Protein AF-A0A932LB76-F1 (afdb_monomer_lite)

Structure (mmCIF, N/CA/C/O backbone):
data_AF-A0A932LB76-F1
#
_entry.id   AF-A0A932LB76-F1
#
loop_
_atom_site.group_PDB
_atom_site.id
_atom_site.type_symbol
_atom_site.label_atom_id
_atom_site.label_alt_id
_atom_site.label_comp_id
_atom_site.label_asym_id
_atom_site.label_entity_id
_atom_site.label_seq_id
_atom_site.pdbx_PDB_ins_code
_atom_site.Cartn_x
_atom_site.Cartn_y
_atom_site.Cartn_z
_atom_site.occupancy
_atom_site.B_iso_or_equiv
_atom_site.auth_seq_id
_atom_site.auth_comp_id
_atom_site.auth_asym_id
_atom_site.auth_atom_id
_atom_site.pdbx_PDB_model_num
ATOM 1 N N . MET A 1 1 ? -2.207 47.320 5.637 1.00 40.53 1 MET A N 1
ATOM 2 C CA . MET A 1 1 ? -2.665 47.802 6.961 1.00 40.53 1 MET A CA 1
ATOM 3 C C . MET A 1 1 ? -4.025 48.473 6.815 1.00 40.53 1 MET A C 1
ATOM 5 O O . MET A 1 1 ? -4.083 49.534 6.217 1.00 40.53 1 MET A O 1
ATOM 9 N N . SER A 1 2 ? -5.093 47.847 7.318 1.00 39.47 2 SER A N 1
ATOM 10 C CA . SER A 1 2 ? -6.187 48.468 8.095 1.00 39.47 2 SER A CA 1
ATOM 11 C C . SER A 1 2 ? -7.325 47.449 8.229 1.00 39.47 2 SER A C 1
ATOM 13 O O . SER A 1 2 ? -7.932 47.051 7.240 1.00 39.47 2 SER A O 1
ATOM 15 N N . ARG A 1 3 ? -7.545 46.979 9.462 1.00 37.97 3 ARG A N 1
ATOM 16 C CA . ARG A 1 3 ? -8.635 46.088 9.887 1.00 37.97 3 ARG A CA 1
ATOM 17 C C . ARG A 1 3 ? -9.837 46.941 10.296 1.00 37.97 3 ARG A C 1
ATOM 19 O O . ARG A 1 3 ? -9.636 47.868 11.075 1.00 37.97 3 ARG A O 1
ATOM 26 N N . ARG A 1 4 ? -11.039 46.591 9.821 1.00 41.72 4 ARG A N 1
ATOM 27 C CA . ARG A 1 4 ? -12.410 46.973 10.264 1.00 41.72 4 ARG A CA 1
ATOM 28 C C . ARG A 1 4 ? -13.353 46.410 9.182 1.00 41.72 4 ARG A C 1
ATOM 30 O O . ARG A 1 4 ? -13.022 46.554 8.018 1.00 41.72 4 ARG A O 1
ATOM 37 N N . THR A 1 5 ? -14.489 45.752 9.382 1.00 36.31 5 THR A N 1
ATOM 38 C CA . THR A 1 5 ? -15.414 45.522 10.496 1.00 36.31 5 THR A CA 1
ATOM 39 C C . THR A 1 5 ? -16.423 44.499 9.956 1.00 36.31 5 THR A C 1
ATOM 41 O O . THR A 1 5 ? -16.938 44.752 8.875 1.00 36.31 5 THR A O 1
ATOM 44 N N . PHE A 1 6 ? -16.777 43.429 10.675 1.00 34.22 6 PHE A N 1
ATOM 45 C CA . PHE A 1 6 ? -18.094 42.789 10.506 1.00 34.22 6 PHE A CA 1
ATOM 46 C C . PHE A 1 6 ? -18.611 42.259 11.852 1.00 34.22 6 PHE A C 1
ATOM 48 O O . PHE A 1 6 ? -18.189 41.230 12.361 1.00 34.22 6 PHE A O 1
ATOM 55 N N . LEU A 1 7 ? -19.431 43.124 12.451 1.00 32.84 7 LEU A N 1
ATOM 56 C CA . LEU A 1 7 ? -20.638 42.915 13.253 1.00 32.84 7 LEU A CA 1
ATOM 57 C C . LEU A 1 7 ? -20.939 41.544 13.889 1.00 32.84 7 LEU A C 1
ATOM 59 O O . LEU A 1 7 ? -21.155 40.534 13.230 1.00 32.84 7 LEU A O 1
ATOM 63 N N . GLN A 1 8 ? -21.112 41.643 15.210 1.00 32.25 8 GLN A N 1
ATOM 64 C CA . GLN A 1 8 ? -21.906 40.806 16.104 1.00 32.25 8 GLN A CA 1
ATOM 65 C C . GLN A 1 8 ? -23.326 40.526 15.581 1.00 32.25 8 GLN A C 1
ATOM 67 O O . GLN A 1 8 ? -24.042 41.457 15.214 1.00 32.25 8 GLN A O 1
ATOM 72 N N . VAL A 1 9 ? -23.784 39.282 15.744 1.00 31.03 9 VAL A N 1
ATOM 73 C CA . VAL A 1 9 ? -25.181 38.977 16.089 1.00 31.03 9 VAL A CA 1
ATOM 74 C C . VAL A 1 9 ? -25.160 37.993 17.254 1.00 31.03 9 VAL A C 1
ATOM 76 O O . VAL A 1 9 ? -24.738 36.849 17.120 1.00 31.03 9 VAL A O 1
ATOM 79 N N . ALA A 1 10 ? -25.585 38.480 18.418 1.00 31.89 10 ALA A N 1
ATOM 80 C CA . ALA A 1 10 ? -25.870 37.676 19.593 1.00 31.89 10 ALA A CA 1
ATOM 81 C C . ALA A 1 10 ? -27.293 37.113 19.468 1.00 31.89 10 ALA A C 1
ATOM 83 O O . ALA A 1 10 ? -28.254 37.875 19.388 1.00 31.89 10 ALA A O 1
ATOM 84 N N . GLY A 1 11 ? -27.421 35.788 19.469 1.00 29.45 11 GLY A N 1
ATOM 85 C CA . GLY A 1 11 ? -28.681 35.082 19.677 1.00 29.45 11 GLY A CA 1
ATOM 86 C C . GLY A 1 11 ? -28.627 34.365 21.020 1.00 29.45 11 GLY A C 1
ATOM 87 O O . GLY A 1 11 ? -28.068 33.279 21.119 1.00 29.45 11 GLY A O 1
ATOM 88 N N . VAL A 1 12 ? -29.167 34.993 22.064 1.00 36.16 12 VAL A N 1
ATOM 89 C CA . VAL A 1 12 ? -29.369 34.366 23.375 1.00 36.16 12 VAL A CA 1
ATOM 90 C C . VAL A 1 12 ? -30.651 33.539 23.299 1.00 36.16 12 VAL A C 1
ATOM 92 O O . VAL A 1 12 ? -31.745 34.096 23.293 1.00 36.16 12 VAL A O 1
ATOM 95 N N . ALA A 1 13 ? -30.518 32.215 23.251 1.00 38.78 13 ALA A N 1
ATOM 96 C CA . ALA A 1 13 ? -31.611 31.289 23.523 1.00 38.78 13 ALA A CA 1
ATOM 97 C C . ALA A 1 13 ? -31.425 30.725 24.937 1.00 38.78 13 ALA A C 1
ATOM 99 O O . ALA A 1 13 ? -30.549 29.901 25.190 1.00 38.78 13 ALA A O 1
ATOM 100 N N . ALA A 1 14 ? -32.237 31.212 25.874 1.00 39.34 14 ALA A N 1
ATOM 101 C CA . ALA A 1 14 ? -32.350 30.649 27.210 1.00 39.34 14 ALA A CA 1
ATOM 102 C C . ALA A 1 14 ? -33.184 29.360 27.140 1.00 39.34 14 ALA A C 1
ATOM 104 O O . ALA A 1 14 ? -34.407 29.415 27.025 1.00 39.34 14 ALA A O 1
ATOM 105 N N . ALA A 1 15 ? -32.526 28.203 27.219 1.00 43.41 15 ALA A N 1
ATOM 106 C CA . ALA A 1 15 ? -33.188 26.929 27.470 1.00 43.41 15 ALA A CA 1
ATOM 107 C C . ALA A 1 15 ? -33.180 26.656 28.981 1.00 43.41 15 ALA A C 1
ATOM 109 O O . ALA A 1 15 ? -32.178 26.235 29.555 1.00 43.41 15 ALA A O 1
ATOM 110 N N . GLY A 1 16 ? -34.307 26.939 29.635 1.00 42.75 16 GLY A N 1
ATOM 111 C CA . GLY A 1 16 ? -34.620 26.369 30.939 1.00 42.75 16 GLY A CA 1
ATOM 112 C C . GLY A 1 16 ? -35.077 24.923 30.757 1.00 42.75 16 GLY A C 1
ATOM 113 O O . GLY A 1 16 ? -35.977 24.661 29.964 1.00 42.75 16 GLY A O 1
ATOM 114 N N . GLY A 1 17 ? -34.473 23.984 31.483 1.00 39.53 17 GLY A N 1
ATOM 115 C CA . GLY A 1 17 ? -34.913 22.591 31.453 1.00 39.53 17 GLY A CA 1
ATOM 116 C C . GLY A 1 17 ? -33.967 21.640 32.171 1.00 39.53 17 GLY A C 1
ATOM 117 O O . GLY A 1 17 ? -33.021 21.152 31.574 1.00 39.53 17 GLY A O 1
ATOM 118 N N . GLY A 1 18 ? -34.264 21.366 33.444 1.00 40.72 18 GLY A N 1
ATOM 119 C CA . GLY A 1 18 ? -33.882 20.136 34.142 1.00 40.72 18 GLY A CA 1
ATOM 120 C C . GLY A 1 18 ? -32.391 19.915 34.404 1.00 40.72 18 GLY A C 1
ATOM 121 O O . GLY A 1 18 ? -31.693 19.313 33.597 1.00 40.72 18 GLY A O 1
ATOM 122 N N . LEU A 1 19 ? -31.952 20.229 35.627 1.00 43.84 19 LEU A N 1
ATOM 123 C CA . LEU A 1 19 ? -30.843 19.530 36.290 1.00 43.84 19 LEU A CA 1
ATOM 124 C C . LEU A 1 19 ? -31.254 18.066 36.546 1.00 43.84 19 LEU A C 1
ATOM 126 O O . LEU A 1 19 ? -31.466 17.641 37.679 1.00 43.84 19 LEU A O 1
ATOM 130 N N . GLY A 1 20 ? -31.429 17.293 35.476 1.00 47.03 20 GLY A N 1
ATOM 131 C CA . GLY A 1 20 ? -31.377 15.848 35.556 1.00 47.03 20 GLY A CA 1
ATOM 132 C C . GLY A 1 20 ? -29.933 15.496 35.861 1.00 47.03 20 GLY A C 1
ATOM 133 O O . GLY A 1 20 ? -29.069 15.669 35.006 1.00 47.03 20 GLY A O 1
ATOM 134 N N . LEU A 1 21 ? -29.663 15.058 37.091 1.00 48.41 21 LEU A N 1
ATOM 135 C CA . LEU A 1 21 ? -28.429 14.362 37.429 1.00 48.41 21 LEU A CA 1
ATOM 136 C C . LEU A 1 21 ? -28.322 13.171 36.472 1.00 48.41 21 LEU A C 1
ATOM 138 O O . LEU A 1 21 ? -28.941 12.132 36.699 1.00 48.41 21 LEU A O 1
ATOM 142 N N . LEU A 1 22 ? -27.595 13.349 35.367 1.00 54.75 22 LEU A N 1
ATOM 143 C CA . LEU A 1 22 ? -27.161 12.247 34.528 1.00 54.75 22 LEU A CA 1
ATOM 144 C C . LEU A 1 22 ? -26.347 11.353 35.452 1.00 54.75 22 LEU A C 1
ATOM 146 O O . LEU A 1 22 ? -25.237 11.703 35.849 1.00 54.75 22 LEU A O 1
ATOM 150 N N . VAL A 1 23 ? -26.951 10.238 35.863 1.00 56.66 23 VAL A N 1
ATOM 151 C CA . VAL A 1 23 ? -26.238 9.178 36.563 1.00 56.66 23 VAL A CA 1
ATOM 152 C C . VAL A 1 23 ? -25.060 8.837 35.653 1.00 56.66 23 VAL A C 1
ATOM 154 O O . VAL A 1 23 ? -25.311 8.459 34.503 1.00 56.66 23 VAL A O 1
ATOM 157 N N . PRO A 1 24 ? -23.803 9.020 36.098 1.00 56.69 24 PRO A N 1
ATOM 158 C CA . PRO A 1 24 ? -22.663 8.653 35.284 1.00 56.69 24 PRO A CA 1
ATOM 159 C C . PRO A 1 24 ? -22.826 7.172 34.967 1.00 56.69 24 PRO A C 1
ATOM 161 O O . PRO A 1 24 ? -22.781 6.333 35.869 1.00 56.69 24 PRO A O 1
ATOM 164 N N . ARG A 1 25 ? -23.091 6.842 33.699 1.00 57.12 25 ARG A N 1
ATOM 165 C CA . ARG A 1 25 ? -22.978 5.454 33.267 1.00 57.12 25 ARG A CA 1
ATOM 166 C C . ARG A 1 25 ? -21.516 5.089 33.499 1.00 57.12 25 ARG A C 1
ATOM 168 O O . ARG A 1 25 ? -20.655 5.812 32.995 1.00 57.12 25 ARG A O 1
ATOM 175 N N . PRO A 1 26 ? -21.214 4.044 34.284 1.00 54.81 26 PRO A N 1
ATOM 176 C CA . PRO A 1 26 ? -19.845 3.581 34.390 1.00 54.81 26 PRO A CA 1
ATOM 177 C C . PRO A 1 26 ? -19.384 3.245 32.974 1.00 54.81 26 PRO A C 1
ATOM 179 O O . PRO A 1 26 ? -19.965 2.380 32.318 1.00 54.81 26 PRO A O 1
ATOM 182 N N . ALA A 1 27 ? -18.400 3.997 32.486 1.00 58.91 27 ALA A N 1
ATOM 183 C CA . ALA A 1 27 ? -17.746 3.714 31.226 1.00 58.91 27 ALA A CA 1
ATOM 184 C C . ALA A 1 27 ? -16.988 2.402 31.416 1.00 58.91 27 ALA A C 1
ATOM 186 O O . ALA A 1 27 ? -15.933 2.362 32.046 1.00 58.91 27 ALA A O 1
ATOM 187 N N . TYR A 1 28 ? -17.606 1.311 30.982 1.00 61.28 28 TYR A N 1
ATOM 188 C CA . TYR A 1 28 ? -16.984 0.003 30.986 1.00 61.28 28 TYR A CA 1
ATOM 189 C C . TYR A 1 28 ? -16.323 -0.156 29.623 1.00 61.28 28 TYR A C 1
ATOM 191 O O . TYR A 1 28 ? -17.024 -0.222 28.613 1.00 61.28 28 TYR A O 1
ATOM 199 N N . ALA A 1 29 ? -14.991 -0.200 29.583 1.00 74.00 29 ALA A N 1
ATOM 200 C CA . ALA A 1 29 ? -14.294 -0.754 28.433 1.00 74.00 29 ALA A CA 1
ATOM 201 C C . ALA A 1 29 ? -14.799 -2.194 28.262 1.00 74.00 29 ALA A C 1
ATOM 203 O O . ALA A 1 29 ? -14.505 -3.070 29.078 1.00 74.00 29 ALA A O 1
ATOM 204 N N . GLY A 1 30 ? -15.660 -2.409 27.265 1.00 82.94 30 GLY A N 1
ATOM 205 C CA . GLY A 1 30 ? -16.131 -3.739 26.900 1.00 82.94 30 GLY A CA 1
ATOM 206 C C . GLY A 1 30 ? -14.958 -4.640 26.497 1.00 82.94 30 GLY A C 1
ATOM 207 O O . GLY A 1 30 ? -13.856 -4.146 26.266 1.00 82.94 30 GLY A O 1
ATOM 208 N N . PRO A 1 31 ? -15.150 -5.963 26.421 1.00 92.56 31 PRO A N 1
ATOM 209 C CA . PRO A 1 31 ? -14.117 -6.843 25.885 1.00 92.56 31 PRO A CA 1
ATOM 210 C C . PRO A 1 31 ? -13.795 -6.483 24.427 1.00 92.56 31 PRO A C 1
ATOM 212 O O . PRO A 1 31 ? -14.668 -6.007 23.701 1.00 92.56 31 PRO A O 1
ATOM 215 N N . ALA A 1 32 ? -12.558 -6.750 24.000 1.00 96.50 32 ALA A N 1
ATOM 216 C CA . ALA A 1 32 ? -12.196 -6.690 22.589 1.00 96.50 32 ALA A CA 1
ATOM 217 C C . ALA A 1 32 ? -13.047 -7.670 21.764 1.00 96.50 32 ALA A C 1
ATOM 219 O O . ALA A 1 32 ? -13.330 -8.789 22.204 1.00 96.50 32 ALA A O 1
ATOM 220 N N . VAL A 1 33 ? -13.408 -7.262 20.552 1.00 97.56 33 VAL A N 1
ATOM 221 C CA . VAL A 1 33 ? -14.167 -8.048 19.578 1.00 97.56 33 VAL A CA 1
ATOM 222 C C . VAL A 1 33 ? -13.338 -8.194 18.304 1.00 97.56 33 VAL A C 1
ATOM 224 O O . VAL A 1 33 ? -12.672 -7.254 17.876 1.00 97.56 33 VAL A O 1
ATOM 227 N N . GLN A 1 34 ? -13.366 -9.382 17.699 1.00 98.25 34 GLN A N 1
ATOM 228 C CA . GLN A 1 34 ? -12.801 -9.597 16.367 1.00 98.25 34 GLN A CA 1
ATOM 229 C C . GLN A 1 34 ? -13.838 -9.234 15.308 1.00 98.25 34 GLN A C 1
ATOM 231 O O . GLN A 1 34 ? -14.976 -9.706 15.371 1.00 98.25 34 GLN A O 1
ATOM 236 N N . ARG A 1 35 ? -13.432 -8.424 14.335 1.00 98.06 35 ARG A N 1
ATOM 237 C CA . ARG A 1 35 ? -14.222 -8.092 13.150 1.00 98.06 35 ARG A CA 1
ATOM 238 C C . ARG A 1 35 ? -13.706 -8.879 11.945 1.00 98.06 35 ARG A C 1
ATOM 240 O O . ARG A 1 35 ? -12.524 -9.235 11.910 1.00 98.06 35 ARG A O 1
ATOM 247 N N . PRO A 1 36 ? -14.565 -9.166 10.956 1.00 98.19 36 PRO A N 1
ATOM 248 C CA . PRO A 1 36 ? -14.110 -9.698 9.679 1.00 98.19 36 PRO A CA 1
ATOM 249 C C . PRO A 1 36 ? -13.043 -8.790 9.060 1.00 98.19 36 PRO A C 1
ATOM 251 O O . PRO A 1 36 ? -13.188 -7.572 9.073 1.00 98.19 36 PRO A O 1
ATOM 254 N N . ILE A 1 37 ? -11.990 -9.366 8.473 1.00 98.06 37 ILE A N 1
ATOM 255 C CA . ILE A 1 37 ? -10.983 -8.573 7.745 1.00 98.06 37 ILE A CA 1
ATOM 256 C C . ILE A 1 37 ? -11.587 -7.847 6.532 1.00 98.06 37 ILE A C 1
ATOM 258 O O . ILE A 1 37 ? -11.117 -6.774 6.161 1.00 98.06 37 ILE A O 1
ATOM 262 N N . SER A 1 38 ? -12.671 -8.392 5.966 1.00 98.25 38 SER A N 1
ATOM 263 C CA . SER A 1 38 ? -13.446 -7.755 4.898 1.00 98.25 38 SER A CA 1
ATOM 264 C C . SER A 1 38 ? -14.004 -6.394 5.312 1.00 98.25 38 SER A C 1
ATOM 266 O O . SER A 1 38 ? -14.029 -5.500 4.483 1.00 98.25 38 SER A O 1
ATOM 268 N N . ASP A 1 39 ? -14.339 -6.177 6.593 1.00 98.00 39 ASP A N 1
ATOM 269 C CA . ASP A 1 39 ? -14.778 -4.856 7.070 1.00 98.00 39 ASP A CA 1
ATOM 270 C C . ASP A 1 39 ? -13.733 -3.768 6.782 1.00 98.00 39 ASP A C 1
ATOM 272 O O . ASP A 1 39 ? -14.093 -2.608 6.607 1.00 98.00 39 ASP A O 1
ATOM 276 N N . PHE A 1 40 ? -12.443 -4.124 6.791 1.00 98.00 40 PHE A N 1
ATOM 277 C CA . PHE A 1 40 ? -11.355 -3.192 6.508 1.00 98.00 40 PHE A CA 1
ATOM 278 C C . PHE A 1 40 ? -11.064 -3.120 5.014 1.00 98.00 40 PHE A C 1
ATOM 280 O O . PHE A 1 40 ? -10.994 -2.025 4.468 1.00 98.00 40 PHE A O 1
ATOM 287 N N . VAL A 1 41 ? -10.901 -4.272 4.357 1.00 98.06 41 VAL A N 1
ATOM 288 C CA . VAL A 1 41 ? -10.531 -4.336 2.934 1.00 98.06 41 VAL A CA 1
ATOM 289 C C . VAL A 1 41 ? -11.612 -3.708 2.050 1.00 98.06 41 VAL A C 1
ATOM 291 O O . VAL A 1 41 ? -11.280 -2.886 1.202 1.00 98.06 41 VAL A O 1
ATOM 294 N N . ASP A 1 42 ? -12.889 -4.009 2.298 1.00 97.75 42 ASP A N 1
ATOM 295 C CA . ASP A 1 42 ? -14.017 -3.499 1.502 1.00 97.75 42 ASP A CA 1
ATOM 296 C C . ASP A 1 42 ? -14.258 -1.995 1.716 1.00 97.75 42 ASP A C 1
ATOM 298 O O . ASP A 1 42 ? -14.959 -1.359 0.931 1.00 97.75 42 ASP A O 1
ATOM 302 N N . ALA A 1 43 ? -13.697 -1.422 2.785 1.00 96.94 43 ALA A N 1
ATOM 303 C CA . ALA A 1 43 ? -13.764 0.009 3.054 1.00 96.94 43 ALA A CA 1
ATOM 304 C C . ALA A 1 43 ? -12.714 0.819 2.277 1.00 96.94 43 ALA A C 1
ATOM 306 O O . ALA A 1 43 ? -12.782 2.039 2.297 1.00 96.94 43 ALA A O 1
ATOM 307 N N . GLN A 1 44 ? -11.733 0.181 1.629 1.00 96.88 44 GLN A N 1
ATOM 308 C CA . GLN A 1 44 ? -10.661 0.889 0.923 1.00 96.88 44 GLN A CA 1
ATOM 309 C C . GLN A 1 44 ? -11.051 1.230 -0.523 1.00 96.88 44 GLN A C 1
ATOM 311 O O . GLN A 1 44 ? -11.853 0.536 -1.146 1.00 96.88 44 GLN A O 1
ATOM 316 N N . GLY A 1 45 ? -10.414 2.253 -1.090 1.00 94.06 45 GLY A N 1
ATOM 317 C CA . GLY A 1 45 ? -10.543 2.610 -2.499 1.00 94.06 45 GLY A CA 1
ATOM 318 C C . GLY A 1 45 ? -11.769 3.468 -2.815 1.00 94.06 45 GLY A C 1
ATOM 319 O O . GLY A 1 45 ? -12.324 3.381 -3.909 1.00 94.06 45 GLY A O 1
ATOM 320 N N . THR A 1 46 ? -12.217 4.308 -1.883 1.00 93.31 46 THR A N 1
ATOM 321 C CA . THR A 1 46 ? -13.385 5.187 -2.077 1.00 93.31 46 THR A CA 1
ATOM 322 C C . THR A 1 46 ? -13.047 6.487 -2.806 1.00 93.31 46 THR A C 1
ATOM 324 O O . THR A 1 46 ? -13.929 7.315 -3.049 1.00 93.31 46 THR A O 1
ATOM 327 N N . THR A 1 47 ? -11.772 6.706 -3.117 1.00 89.62 47 THR A N 1
ATOM 328 C CA . THR A 1 47 ? -11.240 7.928 -3.727 1.00 89.62 47 THR A CA 1
ATOM 329 C C . THR A 1 47 ? -10.368 7.605 -4.940 1.00 89.62 47 THR A C 1
ATOM 331 O O . THR A 1 47 ? -9.970 6.460 -5.113 1.00 89.62 47 THR A O 1
ATOM 334 N N . SER A 1 48 ? -10.133 8.586 -5.816 1.00 88.88 48 SER A N 1
ATOM 335 C CA . SER A 1 48 ? -9.296 8.448 -7.023 1.00 88.88 48 SER A CA 1
ATOM 336 C C . SER A 1 48 ? -8.611 9.783 -7.370 1.00 88.88 48 SER A C 1
ATOM 338 O O . SER A 1 48 ? -8.691 10.274 -8.497 1.00 88.88 48 SER A O 1
ATOM 340 N N . PHE A 1 49 ? -8.052 10.456 -6.364 1.00 79.81 49 PHE A N 1
ATOM 341 C CA . PHE A 1 49 ? -7.403 11.763 -6.484 1.00 79.81 49 PHE A CA 1
ATOM 342 C C . PHE A 1 49 ? -5.995 11.682 -7.064 1.00 79.81 49 PHE A C 1
ATOM 344 O O . PHE A 1 49 ? -5.558 12.633 -7.710 1.00 79.81 49 PHE A O 1
ATOM 351 N N . PHE A 1 50 ? -5.266 10.596 -6.809 1.00 76.75 50 PHE A N 1
ATOM 352 C CA . PHE A 1 50 ? -3.856 10.489 -7.189 1.00 76.75 50 PHE A CA 1
ATOM 353 C C . PHE A 1 50 ? -3.665 9.829 -8.555 1.00 76.75 50 PHE A C 1
ATOM 355 O O . PHE A 1 50 ? -2.622 10.006 -9.189 1.00 76.75 50 PHE A O 1
ATOM 362 N N . HIS A 1 51 ? -4.692 9.131 -9.037 1.00 73.00 51 HIS A N 1
ATOM 363 C CA . HIS A 1 51 ? -4.713 8.471 -10.331 1.00 73.00 51 HIS A CA 1
ATOM 364 C C . HIS A 1 51 ? -5.779 9.117 -11.228 1.00 73.00 51 HIS A C 1
ATOM 366 O O . HIS A 1 51 ? -6.973 8.853 -11.095 1.00 73.00 51 HIS A O 1
ATOM 372 N N . ASP A 1 52 ? -5.337 9.970 -12.157 1.00 65.00 52 ASP A N 1
ATOM 373 C CA . ASP A 1 52 ? -6.172 10.509 -13.244 1.00 65.00 52 ASP A CA 1
ATOM 374 C C . ASP A 1 52 ? -6.856 9.382 -14.062 1.00 65.00 52 ASP A C 1
ATOM 376 O O . ASP A 1 52 ? -6.487 8.212 -13.909 1.00 65.00 52 ASP A O 1
ATOM 380 N N . PRO A 1 53 ? -7.858 9.684 -14.924 1.00 63.59 53 PRO A N 1
ATOM 381 C CA . PRO A 1 53 ? -8.641 8.676 -15.644 1.00 63.59 53 PRO A CA 1
ATOM 382 C C . PRO A 1 53 ? -7.773 7.542 -16.205 1.00 63.59 53 PRO A C 1
ATOM 384 O O . PRO A 1 53 ? -6.752 7.831 -16.835 1.00 63.59 53 PRO A O 1
ATOM 387 N N . PRO A 1 54 ? -8.157 6.270 -15.998 1.00 60.78 54 PRO A N 1
ATOM 388 C CA . PRO A 1 54 ? -9.523 5.769 -15.767 1.00 60.78 54 PRO A CA 1
ATOM 389 C C . PRO A 1 54 ? -10.041 5.722 -14.312 1.00 60.78 54 PRO A C 1
ATOM 391 O O . PRO A 1 54 ? -11.111 5.158 -14.096 1.00 60.78 54 PRO A O 1
ATOM 394 N N . GLY A 1 55 ? -9.368 6.336 -13.331 1.00 76.50 55 GLY A N 1
ATOM 395 C CA . GLY A 1 55 ? -9.886 6.417 -11.956 1.00 76.50 55 GLY A CA 1
ATOM 396 C C . GLY A 1 55 ? -9.579 5.167 -11.137 1.00 76.50 55 GLY A C 1
ATOM 397 O O . GLY A 1 55 ? -10.472 4.566 -10.543 1.00 76.50 55 GLY A O 1
ATOM 398 N N . ILE A 1 56 ? -8.305 4.768 -11.132 1.00 86.00 56 ILE A N 1
ATOM 399 C CA . ILE A 1 56 ? -7.821 3.714 -10.236 1.00 86.00 56 ILE A CA 1
ATOM 400 C C . ILE A 1 56 ? -8.088 4.182 -8.799 1.00 86.00 56 ILE A C 1
ATOM 402 O O . ILE A 1 56 ? -7.727 5.320 -8.479 1.00 86.00 56 ILE A O 1
ATOM 406 N N . PRO A 1 57 ? -8.704 3.346 -7.944 1.00 91.38 57 PRO A N 1
ATOM 407 C CA . PRO A 1 57 ? -8.891 3.696 -6.547 1.00 91.38 57 PRO A CA 1
ATOM 408 C C . PRO A 1 57 ? -7.563 4.073 -5.889 1.00 91.38 57 PRO A C 1
ATOM 410 O O . PRO A 1 57 ? -6.543 3.450 -6.176 1.00 91.38 57 PRO A O 1
ATOM 413 N N . ASP A 1 58 ? -7.567 5.075 -5.017 1.00 87.50 58 ASP A N 1
ATOM 414 C CA . ASP A 1 58 ? -6.378 5.492 -4.286 1.00 87.50 58 ASP A CA 1
ATOM 415 C C . ASP A 1 58 ? -5.987 4.438 -3.243 1.00 87.50 58 ASP A C 1
ATOM 417 O O . ASP A 1 58 ? -6.826 3.818 -2.587 1.00 87.50 58 ASP A O 1
ATOM 421 N N . TYR A 1 59 ? -4.683 4.270 -3.056 1.00 89.69 59 TYR A N 1
ATOM 422 C CA . TYR A 1 59 ? -4.098 3.455 -1.998 1.00 89.69 59 TYR A CA 1
ATOM 423 C C . TYR A 1 59 ? -2.802 4.096 -1.521 1.00 89.69 59 TYR A C 1
ATOM 425 O O . TYR A 1 59 ? -2.157 4.865 -2.234 1.00 89.69 59 TYR A O 1
ATOM 433 N N . ILE A 1 60 ? -2.443 3.811 -0.269 1.00 88.94 60 ILE A N 1
ATOM 434 C CA . ILE A 1 60 ? -1.284 4.421 0.376 1.00 88.94 60 ILE A CA 1
ATOM 435 C C . ILE A 1 60 ? 0.005 4.056 -0.371 1.00 88.94 60 ILE A C 1
ATOM 437 O O . ILE A 1 60 ? 0.260 2.893 -0.688 1.00 88.94 60 ILE A O 1
ATOM 441 N N . GLY A 1 61 ? 0.835 5.075 -0.591 1.00 90.81 61 GLY A N 1
ATOM 442 C CA . GLY A 1 61 ? 2.253 4.934 -0.883 1.00 90.81 61 GLY A CA 1
ATOM 443 C C . GLY A 1 61 ? 3.107 5.467 0.265 1.00 90.81 61 GLY A C 1
ATOM 444 O O . GLY A 1 61 ? 2.616 6.141 1.170 1.00 90.81 61 GLY A O 1
ATOM 445 N N . TRP A 1 62 ? 4.394 5.156 0.214 1.00 92.75 62 TRP A N 1
ATOM 446 C CA . TRP A 1 62 ? 5.379 5.509 1.226 1.00 92.75 62 TRP A CA 1
ATOM 447 C C . TRP A 1 62 ? 6.556 6.205 0.567 1.00 92.75 62 TRP A C 1
ATOM 449 O O . TRP A 1 62 ? 7.044 5.740 -0.464 1.00 92.75 62 TRP A O 1
ATOM 459 N N . SER A 1 63 ? 7.063 7.268 1.183 1.00 92.25 63 SER A N 1
ATOM 460 C CA . SER A 1 63 ? 8.280 7.933 0.717 1.00 92.25 63 SER A CA 1
ATOM 461 C C . SER A 1 63 ? 9.404 7.871 1.741 1.00 92.25 63 SER A C 1
ATOM 463 O O . SER A 1 63 ? 9.152 7.771 2.938 1.00 92.25 63 SER A O 1
ATOM 465 N N . THR A 1 64 ? 10.658 8.012 1.317 1.00 90.94 64 THR A N 1
ATOM 466 C CA . THR A 1 64 ? 11.705 8.480 2.238 1.00 90.94 64 THR A CA 1
ATOM 467 C C . THR A 1 64 ? 11.334 9.869 2.787 1.00 90.94 64 THR A C 1
ATOM 469 O O . THR A 1 64 ? 10.432 10.530 2.250 1.00 90.94 64 THR A O 1
ATOM 472 N N . PRO A 1 65 ? 11.966 10.334 3.882 1.00 87.12 65 PRO A N 1
ATOM 473 C CA . PRO A 1 65 ? 11.671 11.652 4.431 1.00 87.12 65 PRO A CA 1
ATOM 474 C C . PRO A 1 65 ? 11.772 12.755 3.369 1.00 87.12 65 PRO A C 1
ATOM 476 O O . PRO A 1 65 ? 12.809 12.910 2.731 1.00 87.12 65 PRO A O 1
ATOM 479 N N . LEU A 1 66 ? 10.718 13.567 3.222 1.00 84.44 66 LEU A N 1
ATOM 480 C CA . LEU A 1 66 ? 10.654 14.635 2.208 1.00 84.44 66 LEU A CA 1
ATOM 481 C C . LEU A 1 66 ? 11.772 15.682 2.358 1.00 84.44 66 LEU A C 1
ATOM 483 O O . LEU A 1 66 ? 12.128 16.371 1.405 1.00 84.44 66 LEU A O 1
ATOM 487 N N . ALA A 1 67 ? 12.322 15.807 3.568 1.00 84.12 67 ALA A N 1
ATOM 488 C CA . ALA A 1 67 ? 13.424 16.707 3.884 1.00 84.12 67 ALA A CA 1
ATOM 489 C C . ALA A 1 67 ? 14.809 16.191 3.440 1.00 84.12 67 ALA A C 1
ATOM 491 O O . ALA A 1 67 ? 15.776 16.943 3.557 1.00 84.12 67 ALA A O 1
ATOM 492 N N . ASP A 1 68 ? 14.917 14.946 2.962 1.00 83.00 68 ASP A N 1
ATOM 493 C CA . ASP A 1 68 ? 16.180 14.297 2.587 1.00 83.00 68 ASP A CA 1
ATOM 494 C C . ASP A 1 68 ? 16.160 13.842 1.113 1.00 83.00 68 ASP A C 1
ATOM 496 O O . ASP A 1 68 ? 15.881 12.679 0.820 1.00 83.00 68 ASP A O 1
ATOM 500 N N . PRO A 1 69 ? 16.383 14.762 0.154 1.00 87.31 69 PRO A N 1
ATOM 501 C CA . PRO A 1 69 ? 16.429 14.416 -1.260 1.00 87.31 69 PRO A CA 1
ATOM 502 C C . PRO A 1 69 ? 17.691 13.594 -1.605 1.00 87.31 69 PRO A C 1
ATOM 504 O O . PRO A 1 69 ? 18.772 13.886 -1.085 1.00 87.31 69 PRO A O 1
ATOM 507 N N . PRO A 1 70 ? 17.614 12.641 -2.553 1.00 91.88 70 PRO A N 1
ATOM 508 C CA . PRO A 1 70 ? 16.451 12.321 -3.384 1.00 91.88 70 PRO A CA 1
ATOM 509 C C . PRO A 1 70 ? 15.328 11.619 -2.605 1.00 91.88 70 PRO A C 1
ATOM 511 O O . PRO A 1 70 ? 15.575 10.745 -1.775 1.00 91.88 70 PRO A O 1
ATOM 514 N N . VAL A 1 71 ? 14.077 11.999 -2.891 1.00 93.88 71 VAL A N 1
ATOM 515 C CA . VAL A 1 71 ? 12.905 11.400 -2.242 1.00 93.88 71 VAL A CA 1
ATOM 516 C C . VAL A 1 71 ? 12.463 10.188 -3.047 1.00 93.88 71 VAL A C 1
ATOM 518 O O . VAL A 1 71 ? 11.913 10.326 -4.137 1.00 93.88 71 VAL A O 1
ATOM 521 N N . LEU A 1 72 ? 12.688 8.994 -2.509 1.00 96.06 72 LEU A N 1
ATOM 522 C CA . LEU A 1 72 ? 12.198 7.760 -3.107 1.00 96.06 72 LEU A CA 1
ATOM 523 C C . LEU A 1 72 ? 10.768 7.520 -2.656 1.00 96.06 72 LEU A C 1
ATOM 525 O O . LEU A 1 72 ? 10.478 7.589 -1.465 1.00 96.06 72 LEU A O 1
ATOM 529 N N . PHE A 1 73 ? 9.893 7.201 -3.599 1.00 95.50 73 PHE A N 1
ATOM 530 C CA . PHE A 1 73 ? 8.509 6.835 -3.356 1.00 95.50 73 PHE A CA 1
ATOM 531 C C . PHE A 1 73 ? 8.275 5.403 -3.815 1.00 95.50 73 PHE A C 1
ATOM 533 O O . PHE A 1 73 ? 8.703 5.003 -4.896 1.00 95.50 73 PHE A O 1
ATOM 540 N N . GLY A 1 74 ? 7.603 4.621 -2.983 1.00 96.12 74 GLY A N 1
ATOM 541 C CA . GLY A 1 74 ? 7.223 3.253 -3.273 1.00 96.12 74 GLY A CA 1
ATOM 542 C C . GLY A 1 74 ? 5.766 3.036 -2.919 1.00 96.12 74 GLY A C 1
ATOM 543 O O . GLY A 1 74 ? 5.285 3.486 -1.880 1.00 96.12 74 GLY A O 1
ATOM 544 N N . LEU A 1 75 ? 5.063 2.308 -3.770 1.00 95.25 75 LEU A N 1
ATOM 545 C CA . LEU A 1 75 ? 3.657 2.022 -3.572 1.00 95.25 75 LEU A CA 1
ATOM 546 C C . LEU A 1 75 ? 3.395 0.545 -3.867 1.00 95.25 75 LEU A C 1
ATOM 548 O O . LEU A 1 75 ? 3.985 -0.051 -4.772 1.00 95.25 75 LEU A O 1
ATOM 552 N N . VAL A 1 76 ? 2.561 -0.057 -3.019 1.00 96.94 76 VAL A N 1
ATOM 553 C CA . VAL A 1 76 ? 2.244 -1.486 -3.014 1.00 96.94 76 VAL A CA 1
ATOM 554 C C . VAL A 1 76 ? 0.750 -1.628 -2.762 1.00 96.94 76 VAL A C 1
ATOM 556 O O . VAL A 1 76 ? 0.241 -1.092 -1.779 1.00 96.94 76 VAL A O 1
ATOM 559 N N . ASP A 1 77 ? 0.061 -2.358 -3.637 1.00 96.94 77 ASP A N 1
ATOM 560 C CA . ASP A 1 77 ? -1.383 -2.598 -3.585 1.00 96.94 77 ASP A CA 1
ATOM 561 C C . ASP A 1 77 ? -1.775 -3.487 -2.392 1.00 96.94 77 ASP A C 1
ATOM 563 O O . ASP A 1 77 ? -2.040 -4.682 -2.528 1.00 96.94 77 ASP A O 1
ATOM 567 N N . TYR A 1 78 ? -1.761 -2.910 -1.189 1.00 97.31 78 TYR A N 1
ATOM 568 C CA . TYR A 1 78 ? -2.002 -3.637 0.056 1.00 97.31 78 TYR A CA 1
ATOM 569 C C . TYR A 1 78 ? -3.443 -4.153 0.165 1.00 97.31 78 TYR A C 1
ATOM 571 O O . TYR A 1 78 ? -3.678 -5.122 0.880 1.00 97.31 78 TYR A O 1
ATOM 579 N N . ALA A 1 79 ? -4.406 -3.531 -0.515 1.00 97.44 79 ALA A N 1
ATOM 580 C CA . ALA A 1 79 ? -5.819 -3.899 -0.436 1.00 97.44 79 ALA A CA 1
ATOM 581 C C . ALA A 1 79 ? -6.315 -4.695 -1.656 1.00 97.44 79 ALA A C 1
ATOM 583 O O . ALA A 1 79 ? -7.430 -5.206 -1.624 1.00 97.44 79 ALA A O 1
ATOM 584 N N . GLY A 1 80 ? -5.500 -4.855 -2.703 1.00 97.25 80 GLY A N 1
ATOM 585 C CA . GLY A 1 80 ? -5.907 -5.527 -3.940 1.00 97.25 80 GLY A CA 1
ATOM 586 C C . GLY A 1 80 ? -6.764 -4.660 -4.866 1.00 97.25 80 GLY A C 1
ATOM 587 O O . GLY A 1 80 ? -7.442 -5.195 -5.743 1.00 97.25 80 GLY A O 1
ATOM 588 N N . LEU A 1 81 ? -6.743 -3.339 -4.680 1.00 97.00 81 LEU A N 1
ATOM 589 C CA . LEU A 1 81 ? -7.545 -2.372 -5.425 1.00 97.00 81 LEU A CA 1
ATO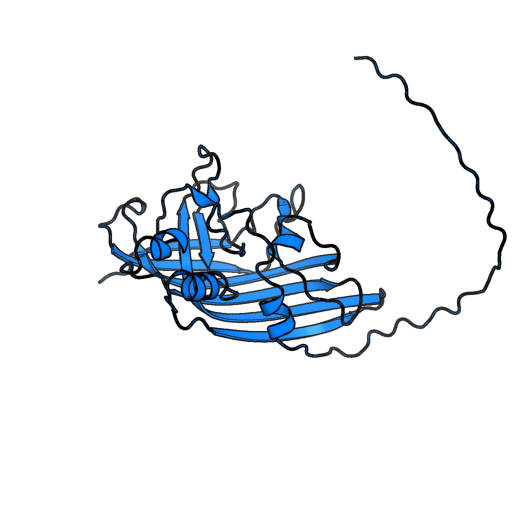M 590 C C . LEU A 1 81 ? -7.079 -2.250 -6.874 1.00 97.00 81 LEU A C 1
ATOM 592 O O . LEU A 1 81 ? -7.899 -2.256 -7.791 1.00 97.00 81 LEU A O 1
ATOM 596 N N . ALA A 1 82 ? -5.764 -2.193 -7.096 1.00 95.56 82 ALA A N 1
ATOM 597 C CA . ALA A 1 82 ? -5.206 -2.132 -8.441 1.00 95.56 82 ALA A CA 1
ATOM 598 C C . ALA A 1 82 ? -5.427 -3.452 -9.192 1.00 95.56 82 ALA A C 1
ATOM 600 O O . ALA A 1 82 ? -5.732 -3.436 -10.384 1.00 95.56 82 ALA A O 1
ATOM 601 N N . ASN A 1 83 ? -5.324 -4.591 -8.496 1.00 96.81 83 ASN A N 1
ATOM 602 C CA . ASN A 1 83 ? -5.647 -5.895 -9.078 1.00 96.81 83 ASN A CA 1
ATOM 603 C C . ASN A 1 83 ? -7.125 -6.006 -9.473 1.00 96.81 83 ASN A C 1
ATOM 605 O O . ASN A 1 83 ? -7.424 -6.419 -10.590 1.00 96.81 83 ASN A O 1
ATOM 609 N N . ALA A 1 84 ? -8.047 -5.615 -8.586 1.00 96.50 84 ALA A N 1
ATOM 610 C CA . ALA A 1 84 ? -9.480 -5.620 -8.880 1.00 96.50 84 ALA A CA 1
ATOM 611 C C . ALA A 1 84 ? -9.803 -4.719 -10.080 1.00 96.50 84 ALA A C 1
ATOM 613 O O . ALA A 1 84 ? -10.460 -5.151 -11.023 1.00 96.50 84 ALA A O 1
ATOM 614 N N . PHE A 1 85 ? -9.243 -3.508 -10.092 1.00 94.88 85 PHE A N 1
ATOM 615 C CA . PHE A 1 85 ? -9.379 -2.568 -11.197 1.00 94.88 85 PHE A CA 1
ATOM 616 C C . PHE A 1 85 ? -8.903 -3.158 -12.540 1.00 94.88 85 PHE A C 1
ATOM 618 O O . PHE A 1 85 ? -9.609 -3.063 -13.543 1.00 94.88 85 PHE A O 1
ATOM 625 N N . LEU A 1 86 ? -7.724 -3.788 -12.578 1.00 95.62 86 LEU A N 1
ATOM 626 C CA . LEU A 1 86 ? -7.178 -4.394 -13.799 1.00 95.62 86 LEU A CA 1
ATOM 627 C C . LEU A 1 86 ? -7.966 -5.622 -14.261 1.00 95.62 86 LEU A C 1
ATOM 629 O O . LEU A 1 86 ? -8.152 -5.817 -15.467 1.00 95.62 86 LEU A O 1
ATOM 633 N N . SER A 1 87 ? -8.452 -6.423 -13.315 1.00 96.56 87 SER A N 1
ATOM 634 C CA . SER A 1 87 ? -9.301 -7.578 -13.597 1.00 96.56 87 SER A CA 1
ATOM 635 C C . SER A 1 87 ? -10.607 -7.133 -14.255 1.00 96.56 87 SER A C 1
ATOM 637 O O . SER A 1 87 ? -10.984 -7.661 -15.302 1.00 96.56 87 SER A O 1
ATOM 639 N N . ASP A 1 88 ? -11.239 -6.089 -13.718 1.00 94.81 88 ASP A N 1
ATOM 640 C CA . ASP A 1 88 ? -12.491 -5.551 -14.249 1.00 94.81 88 ASP A CA 1
ATOM 641 C C . ASP A 1 88 ? -12.303 -4.837 -15.596 1.00 94.81 88 ASP A C 1
ATOM 643 O O . ASP A 1 88 ? -13.147 -4.965 -16.487 1.00 94.81 88 ASP A O 1
ATOM 647 N N . LEU A 1 89 ? -11.208 -4.086 -15.768 1.00 94.12 89 LEU A N 1
ATOM 648 C CA . LEU A 1 89 ? -10.993 -3.274 -16.967 1.00 94.12 89 LEU A CA 1
ATOM 649 C C . LEU A 1 89 ? -10.479 -4.086 -18.162 1.00 94.12 89 LEU A C 1
ATOM 651 O O . LEU A 1 89 ? -10.976 -3.915 -19.276 1.00 94.12 89 LEU A O 1
ATOM 655 N N . VAL A 1 90 ? -9.466 -4.931 -17.954 1.00 95.19 90 VAL A N 1
ATOM 656 C CA . VAL A 1 90 ? -8.750 -5.631 -19.039 1.00 95.19 90 VAL A CA 1
ATOM 657 C C . VAL A 1 90 ? -8.680 -7.150 -18.856 1.00 95.19 90 VAL A C 1
ATOM 659 O O . VAL A 1 90 ? -8.095 -7.836 -19.692 1.00 95.19 90 VAL A O 1
ATOM 662 N N . GLY A 1 91 ? -9.294 -7.702 -17.804 1.00 95.94 91 GLY A N 1
ATOM 663 C CA . GLY A 1 91 ? -9.277 -9.142 -17.526 1.00 95.94 91 GLY A CA 1
ATOM 664 C C . GLY A 1 91 ? -7.946 -9.657 -16.973 1.00 95.94 91 GLY A C 1
ATOM 665 O O . GLY A 1 91 ? -7.719 -10.868 -16.967 1.00 95.94 91 GLY A O 1
ATOM 666 N N . THR A 1 92 ? -7.058 -8.759 -16.538 1.00 96.06 92 THR A N 1
ATOM 667 C CA . THR A 1 92 ? -5.758 -9.114 -15.959 1.00 96.06 92 THR A CA 1
ATOM 668 C C . THR A 1 92 ? -5.902 -9.312 -14.456 1.00 96.06 92 THR A C 1
ATOM 670 O O . THR A 1 92 ? -6.184 -8.363 -13.734 1.00 96.06 92 THR A O 1
ATOM 673 N N . ASP A 1 93 ? -5.646 -10.530 -13.983 1.00 97.06 93 ASP A N 1
ATOM 674 C CA . ASP A 1 93 ? -5.652 -10.879 -12.561 1.00 97.06 93 ASP A CA 1
ATOM 675 C C . ASP A 1 93 ? -4.291 -11.455 -12.151 1.00 97.06 93 ASP A C 1
ATOM 677 O O . ASP A 1 93 ? -3.801 -12.435 -12.720 1.00 97.06 93 ASP A O 1
ATOM 681 N N . PHE A 1 94 ? -3.671 -10.843 -11.147 1.00 97.50 94 PHE A N 1
ATOM 682 C CA . PHE A 1 94 ? -2.398 -11.265 -10.566 1.00 97.50 94 PHE A CA 1
ATOM 683 C C . PHE A 1 94 ? -2.565 -12.316 -9.465 1.00 97.50 94 PHE A C 1
ATOM 685 O O . PHE A 1 94 ? -1.572 -12.792 -8.907 1.00 97.50 94 PHE A O 1
ATOM 692 N N . GLY A 1 95 ? -3.804 -12.684 -9.129 1.00 98.00 95 GLY A N 1
ATOM 693 C CA . GLY A 1 95 ? -4.112 -13.548 -8.000 1.00 98.00 95 GLY A CA 1
ATOM 694 C C . GLY A 1 95 ? -3.764 -12.874 -6.677 1.00 98.00 95 GLY A C 1
ATOM 695 O O . GLY A 1 95 ? -3.184 -13.518 -5.797 1.00 98.00 95 GLY A O 1
ATOM 696 N N . THR A 1 96 ? -4.040 -11.572 -6.556 1.00 98.44 96 THR A N 1
ATOM 697 C CA . THR A 1 96 ? -3.824 -10.822 -5.316 1.00 98.44 96 THR A CA 1
ATOM 698 C C . THR A 1 96 ? -4.743 -11.347 -4.224 1.00 98.44 96 THR A C 1
ATOM 700 O O . THR A 1 96 ? -5.948 -11.483 -4.418 1.00 98.44 96 THR A O 1
ATOM 703 N N . THR A 1 97 ? -4.175 -11.636 -3.056 1.00 98.50 97 THR A N 1
ATOM 704 C CA . THR A 1 97 ? -4.938 -12.127 -1.900 1.00 98.50 97 THR A CA 1
ATOM 705 C C . THR A 1 97 ? -4.588 -11.341 -0.653 1.00 98.50 97 THR A C 1
ATOM 707 O O . THR A 1 97 ? -3.402 -11.112 -0.399 1.00 98.50 97 THR A O 1
ATOM 710 N N . THR A 1 98 ? -5.600 -11.033 0.152 1.00 98.31 98 THR A N 1
ATOM 711 C CA . THR A 1 98 ? -5.484 -10.390 1.462 1.00 98.31 98 THR A CA 1
ATOM 712 C C . THR A 1 98 ? -5.916 -11.349 2.574 1.00 98.31 98 THR A C 1
ATOM 714 O O . THR A 1 98 ? -6.878 -12.104 2.435 1.00 98.31 98 THR A O 1
ATOM 717 N N . GLU A 1 99 ? -5.196 -11.347 3.692 1.00 98.56 99 GLU A N 1
ATOM 718 C CA . GLU A 1 99 ? -5.542 -12.091 4.908 1.00 98.56 99 GLU A CA 1
ATOM 719 C C . GLU A 1 99 ? -5.134 -11.293 6.149 1.00 98.56 99 GLU A C 1
ATOM 721 O O . GLU A 1 99 ? -4.220 -10.474 6.088 1.00 98.56 99 GLU A O 1
ATOM 726 N N . GLY A 1 100 ? -5.801 -11.493 7.286 1.00 98.00 100 GLY A N 1
ATOM 727 C CA . GLY A 1 100 ? -5.510 -10.669 8.453 1.00 98.00 100 GLY A CA 1
ATOM 728 C C . GLY A 1 100 ? -6.558 -10.709 9.550 1.00 98.00 100 GLY A C 1
ATOM 729 O O . GLY A 1 100 ? -7.473 -11.532 9.528 1.00 98.00 100 GLY A O 1
ATOM 730 N N . ASN A 1 101 ? -6.412 -9.791 10.505 1.00 98.00 101 ASN A N 1
ATOM 731 C CA . ASN A 1 101 ? -7.304 -9.632 11.646 1.00 98.00 101 ASN A CA 1
ATOM 732 C C . ASN A 1 101 ? -7.641 -8.160 11.877 1.00 98.00 101 ASN A C 1
ATOM 734 O O . ASN A 1 101 ? -6.790 -7.280 11.732 1.00 98.00 101 ASN A O 1
ATOM 738 N N . VAL A 1 102 ? -8.869 -7.915 12.326 1.00 98.69 102 VAL A N 1
ATOM 739 C CA . VAL A 1 102 ? -9.300 -6.614 12.833 1.00 98.69 102 VAL A CA 1
ATOM 740 C C . VAL A 1 102 ? -9.784 -6.805 14.262 1.00 98.69 102 VAL A C 1
ATOM 742 O O . VAL A 1 102 ? -10.778 -7.483 14.509 1.00 98.69 102 VAL A O 1
ATOM 745 N N . THR A 1 103 ? -9.089 -6.192 15.215 1.00 98.62 103 THR A N 1
ATOM 746 C CA . THR A 1 103 ? -9.491 -6.190 16.624 1.00 98.62 103 THR A CA 1
ATOM 747 C C . THR A 1 103 ? -10.065 -4.833 16.988 1.00 98.62 103 THR A C 1
ATOM 749 O O . THR A 1 103 ? -9.375 -3.825 16.879 1.00 98.62 103 THR A O 1
ATOM 752 N N . GLU A 1 104 ? -11.301 -4.808 17.467 1.00 98.25 104 GLU A N 1
ATOM 753 C CA . GLU A 1 104 ? -11.962 -3.612 17.977 1.00 98.25 104 GLU A CA 1
ATOM 754 C C . GLU A 1 104 ? -12.056 -3.675 19.506 1.00 98.25 104 GLU A C 1
ATOM 756 O O . GLU A 1 104 ? -12.571 -4.636 20.073 1.00 98.25 104 GLU A O 1
ATOM 761 N N . GLN A 1 105 ? -11.570 -2.645 20.190 1.00 97.75 105 GLN A N 1
ATOM 762 C CA . GLN A 1 105 ? -11.566 -2.531 21.643 1.00 97.75 105 GLN A CA 1
ATOM 763 C C . GLN A 1 105 ? -12.335 -1.271 22.062 1.00 97.75 105 GLN A C 1
ATOM 765 O O . GLN A 1 105 ? -11.815 -0.164 21.899 1.00 97.75 105 GLN A O 1
ATOM 770 N N . PRO A 1 106 ? -13.538 -1.402 22.651 1.00 96.56 106 PRO A N 1
ATOM 771 C CA . PRO A 1 106 ? -14.255 -0.264 23.216 1.00 96.56 106 PRO A CA 1
ATOM 772 C C . PRO A 1 106 ? -13.403 0.482 24.252 1.00 96.56 106 PRO A C 1
ATOM 774 O O . PRO A 1 106 ? -12.753 -0.137 25.099 1.00 96.56 106 PRO A O 1
ATOM 777 N N . LEU A 1 107 ? -13.420 1.812 24.201 1.00 94.31 107 LEU A N 1
ATOM 778 C CA . LEU A 1 107 ? -12.697 2.700 25.108 1.00 94.31 107 LEU A CA 1
ATOM 779 C C . LEU A 1 107 ? -13.657 3.363 26.102 1.00 94.31 107 LEU A C 1
ATOM 781 O O . LEU A 1 107 ? -14.840 3.561 25.832 1.00 94.31 107 LEU A O 1
ATOM 785 N N . ASN A 1 108 ? -13.126 3.803 27.246 1.00 91.06 108 ASN A N 1
ATOM 786 C CA . ASN A 1 108 ? -13.917 4.507 28.265 1.00 91.06 108 ASN A CA 1
ATOM 787 C C . ASN A 1 108 ? -14.485 5.857 27.782 1.00 91.06 108 ASN A C 1
ATOM 789 O O . ASN A 1 108 ? -15.373 6.413 28.423 1.00 91.06 108 ASN A O 1
ATOM 793 N N . SER A 1 109 ? -13.969 6.402 26.679 1.00 89.56 109 SER A N 1
ATOM 794 C CA . SER A 1 109 ? -14.472 7.634 26.065 1.00 89.56 109 SER A CA 1
ATOM 795 C C . SER A 1 109 ? -15.772 7.444 25.278 1.00 89.56 109 SER A C 1
ATOM 797 O O . SER A 1 109 ? -16.385 8.440 24.910 1.00 89.56 109 SER A O 1
ATOM 799 N N . GLY A 1 110 ? -16.194 6.203 25.016 1.00 90.69 110 GLY A N 1
ATOM 800 C CA . GLY A 1 110 ? -17.298 5.888 24.104 1.00 90.69 110 GLY A CA 1
ATOM 801 C C . GLY A 1 110 ? -16.848 5.578 22.673 1.00 90.69 110 GLY A C 1
ATOM 802 O O . GLY A 1 110 ? -17.617 4.976 21.937 1.00 90.69 110 GLY A O 1
ATOM 803 N N . ASN A 1 111 ? -15.598 5.898 22.322 1.00 94.62 111 ASN A N 1
ATOM 804 C CA . ASN A 1 111 ? -14.953 5.483 21.073 1.00 94.62 111 ASN A CA 1
ATOM 805 C C . ASN A 1 111 ? -14.569 3.994 21.121 1.00 94.62 111 ASN A C 1
ATOM 807 O O . ASN A 1 111 ? -14.613 3.360 22.180 1.00 94.62 111 ASN A O 1
ATOM 811 N N . ALA A 1 112 ? -14.084 3.453 20.007 1.00 96.31 112 ALA A N 1
ATOM 812 C CA . ALA A 1 112 ? -13.372 2.177 19.988 1.00 96.31 112 ALA A CA 1
ATOM 813 C C . ALA A 1 112 ? -11.996 2.320 19.338 1.00 96.31 112 ALA A C 1
ATOM 815 O O . ALA A 1 112 ? -11.825 3.096 18.407 1.00 96.31 112 ALA A O 1
ATOM 816 N N . ARG A 1 113 ? -11.014 1.563 19.827 1.00 97.12 113 ARG A N 1
ATOM 817 C CA . ARG A 1 113 ? -9.707 1.408 19.191 1.00 97.12 113 ARG A CA 1
ATOM 818 C C . ARG A 1 113 ? -9.739 0.225 18.247 1.00 97.12 113 ARG A C 1
ATOM 820 O O . ARG A 1 113 ? -10.091 -0.872 18.667 1.00 97.12 113 ARG A O 1
ATOM 827 N N . VAL A 1 114 ? -9.318 0.435 17.017 1.00 98.12 114 VAL A N 1
ATOM 828 C CA . VAL A 1 114 ? -9.185 -0.591 15.994 1.00 98.12 114 VAL A CA 1
ATOM 829 C C . VAL A 1 114 ? -7.705 -0.871 15.779 1.00 98.12 114 VAL A C 1
ATOM 831 O O . VAL A 1 114 ? -6.926 0.043 15.516 1.00 98.12 114 VAL A O 1
ATOM 834 N N . THR A 1 115 ? -7.332 -2.142 15.880 1.00 98.25 115 THR A N 1
ATOM 835 C CA . THR A 1 115 ? -6.037 -2.659 15.443 1.00 98.25 115 THR A CA 1
ATOM 836 C C . THR A 1 115 ? -6.258 -3.512 14.204 1.00 98.25 115 THR A C 1
ATOM 838 O O . THR A 1 115 ? -7.012 -4.486 14.262 1.00 98.25 115 THR A O 1
ATOM 841 N N . VAL A 1 116 ? -5.595 -3.167 13.106 1.00 98.38 116 VAL A N 1
ATOM 842 C CA . VAL A 1 116 ? -5.625 -3.930 11.854 1.00 98.38 116 VAL A CA 1
ATOM 843 C C . VAL A 1 116 ? -4.263 -4.563 11.643 1.00 98.38 116 VAL A C 1
ATOM 845 O O . VAL A 1 116 ? -3.251 -3.871 11.701 1.00 98.38 116 VAL A O 1
ATOM 848 N N . GLU A 1 117 ? -4.249 -5.860 11.367 1.00 98.50 117 GLU A N 1
ATOM 849 C CA . GLU A 1 117 ? -3.095 -6.581 10.841 1.00 98.50 117 GLU A CA 1
ATOM 850 C C . GLU A 1 117 ? -3.500 -7.183 9.498 1.00 98.50 117 GLU A C 1
ATOM 852 O O . GLU A 1 117 ? -4.405 -8.015 9.450 1.00 98.50 117 GLU A O 1
ATOM 857 N N . LEU A 1 118 ? -2.855 -6.755 8.417 1.00 98.69 118 LEU A N 1
ATOM 858 C CA . LEU A 1 118 ? -3.184 -7.156 7.056 1.00 98.69 118 LEU A CA 1
ATOM 859 C C . LEU A 1 118 ? -1.929 -7.632 6.329 1.00 98.69 118 LEU A C 1
ATOM 861 O O . LEU A 1 118 ? -0.926 -6.923 6.255 1.00 98.69 118 LEU A O 1
ATOM 865 N N . HIS A 1 119 ? -2.015 -8.822 5.754 1.00 98.69 119 HIS A N 1
ATOM 866 C CA . HIS A 1 119 ? -1.005 -9.423 4.899 1.00 98.69 119 HIS A CA 1
ATOM 867 C C . HIS A 1 119 ? -1.553 -9.542 3.485 1.00 98.69 119 HIS A C 1
ATOM 869 O O . HIS A 1 119 ? -2.668 -10.024 3.284 1.00 98.69 119 HIS A O 1
ATOM 875 N N . THR A 1 120 ? -0.742 -9.166 2.505 1.00 98.75 120 THR A N 1
ATOM 876 C CA . THR A 1 120 ? -1.135 -9.190 1.091 1.00 98.75 120 THR A CA 1
ATOM 877 C C . THR A 1 120 ? -0.072 -9.901 0.282 1.00 98.75 120 THR A C 1
ATOM 879 O O . THR A 1 120 ? 1.123 -9.717 0.519 1.00 98.75 120 THR A O 1
ATOM 882 N N . LYS A 1 121 ? -0.495 -10.737 -0.666 1.00 98.75 121 LYS A N 1
ATOM 883 C CA . LYS A 1 121 ? 0.374 -11.472 -1.598 1.00 98.75 121 LYS A CA 1
ATOM 884 C C . LYS A 1 121 ? 0.012 -11.109 -3.028 1.00 98.75 121 LYS A C 1
ATOM 886 O O . LYS A 1 121 ? -1.145 -10.812 -3.300 1.00 98.75 121 LYS A O 1
ATOM 891 N N . ASN A 1 122 ? 1.004 -11.180 -3.914 1.00 98.50 122 ASN A N 1
ATOM 892 C CA . ASN A 1 122 ? 0.912 -10.765 -5.316 1.00 98.50 122 ASN A CA 1
ATOM 893 C C . ASN A 1 122 ? 0.463 -9.303 -5.485 1.00 98.50 122 ASN A C 1
ATOM 895 O O . ASN A 1 122 ? -0.160 -8.952 -6.475 1.00 98.50 122 ASN A O 1
ATOM 899 N N . ALA A 1 123 ? 0.809 -8.439 -4.530 1.00 98.31 123 ALA A N 1
ATOM 900 C CA . ALA A 1 123 ? 0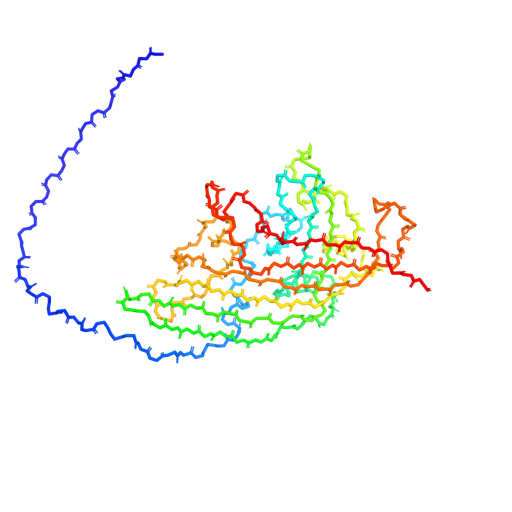.459 -7.027 -4.582 1.00 98.31 123 ALA A CA 1
ATOM 901 C C . ALA A 1 123 ? 1.239 -6.320 -5.700 1.00 98.31 123 ALA A C 1
ATOM 903 O O . ALA A 1 123 ? 2.477 -6.378 -5.717 1.00 98.31 123 ALA A O 1
ATOM 904 N N . LEU A 1 124 ? 0.529 -5.637 -6.605 1.00 98.38 124 LEU A N 1
ATOM 905 C CA . LEU A 1 124 ? 1.146 -4.786 -7.622 1.00 98.38 124 LEU A CA 1
ATOM 906 C C . LEU A 1 124 ? 1.995 -3.716 -6.935 1.00 98.38 124 LEU A C 1
ATOM 908 O O . LEU A 1 124 ? 1.567 -3.112 -5.954 1.00 98.38 124 LEU A O 1
ATOM 912 N N . SER A 1 125 ? 3.217 -3.523 -7.417 1.00 98.38 125 SER A N 1
ATOM 913 C CA . SER A 1 125 ? 4.186 -2.625 -6.797 1.00 98.38 125 SER A CA 1
ATOM 914 C C . SER A 1 125 ? 4.920 -1.795 -7.840 1.00 98.38 125 SER A C 1
ATOM 916 O O . SER A 1 125 ? 5.272 -2.300 -8.904 1.00 98.38 125 SER A O 1
ATOM 918 N N . TRP A 1 126 ? 5.236 -0.551 -7.512 1.00 98.06 126 TRP A N 1
ATOM 919 C CA . TRP A 1 126 ? 6.138 0.283 -8.303 1.00 98.06 126 TRP A CA 1
ATOM 920 C C . TRP A 1 126 ? 6.852 1.294 -7.406 1.00 98.06 126 TRP A C 1
ATOM 922 O O . TRP A 1 126 ? 6.486 1.485 -6.243 1.00 98.06 126 TRP A O 1
ATOM 932 N N . ALA A 1 127 ? 7.923 1.890 -7.921 1.00 98.12 127 ALA A N 1
ATOM 933 C CA . ALA A 1 127 ? 8.663 2.929 -7.216 1.00 98.12 127 ALA A CA 1
ATOM 934 C C . ALA A 1 127 ? 9.234 3.968 -8.183 1.00 98.12 127 ALA A C 1
ATOM 936 O O . ALA A 1 127 ? 9.555 3.640 -9.328 1.00 98.12 127 ALA A O 1
ATOM 937 N N . SER A 1 128 ? 9.396 5.195 -7.701 1.00 97.62 128 SER A N 1
ATOM 938 C CA . SER A 1 128 ? 9.975 6.334 -8.415 1.00 97.62 128 SER A CA 1
ATOM 939 C C . SER A 1 128 ? 10.893 7.145 -7.496 1.00 97.62 128 SER A C 1
ATOM 941 O O . SER A 1 128 ? 10.868 7.007 -6.272 1.00 97.62 128 SER A O 1
ATOM 943 N N . GLU A 1 129 ? 11.715 8.000 -8.095 1.00 97.12 129 GLU A N 1
ATOM 944 C CA . GLU A 1 129 ? 12.296 9.155 -7.410 1.00 97.12 129 GLU A CA 1
ATOM 945 C C . GLU A 1 129 ? 11.395 10.357 -7.703 1.00 97.12 129 GLU A C 1
ATOM 947 O O . GLU A 1 129 ? 11.125 10.635 -8.870 1.00 97.12 129 GLU A O 1
ATOM 952 N N . LEU A 1 130 ? 10.885 11.032 -6.670 1.00 94.31 130 LEU A N 1
ATOM 953 C CA . LEU A 1 130 ? 9.932 12.128 -6.840 1.00 94.31 130 LEU A CA 1
ATOM 954 C C . LEU A 1 130 ? 10.609 13.378 -7.414 1.00 94.31 130 LEU A C 1
ATOM 956 O O . LEU A 1 130 ? 11.479 13.979 -6.781 1.00 94.31 130 LEU A O 1
ATOM 960 N N . ASP A 1 131 ? 10.128 13.821 -8.572 1.00 94.94 131 ASP A N 1
ATOM 961 C CA . ASP A 1 131 ? 10.497 15.084 -9.202 1.00 94.94 131 ASP A CA 1
ATOM 962 C C . ASP A 1 131 ? 9.464 16.171 -8.876 1.00 94.94 131 ASP A C 1
ATOM 964 O O . ASP A 1 131 ? 8.460 16.351 -9.565 1.00 94.94 131 ASP A O 1
ATOM 968 N N . PHE A 1 132 ? 9.738 16.942 -7.821 1.00 91.50 132 PHE A N 1
ATOM 969 C CA . PHE A 1 132 ? 8.888 18.053 -7.374 1.00 91.50 132 PHE A CA 1
ATOM 970 C C . PHE A 1 132 ? 8.830 19.249 -8.344 1.00 91.50 132 PHE A C 1
ATOM 972 O O . PHE A 1 132 ? 8.217 20.264 -8.010 1.00 91.50 132 PHE A O 1
ATOM 979 N N . SER A 1 133 ? 9.464 19.175 -9.521 1.00 94.38 133 SER A N 1
ATOM 980 C CA . SER A 1 133 ? 9.250 20.144 -10.602 1.00 94.38 133 SER A CA 1
ATOM 981 C C . SER A 1 133 ? 8.020 19.840 -11.469 1.00 94.38 133 SER A C 1
ATOM 983 O O . SER A 1 133 ? 7.603 20.704 -12.241 1.00 94.38 133 SER A O 1
ATOM 985 N N . LEU A 1 134 ? 7.431 18.647 -11.329 1.00 91.81 134 LEU A N 1
ATOM 986 C CA . LEU A 1 134 ? 6.233 18.204 -12.045 1.00 91.81 134 LEU A CA 1
ATOM 987 C C . LEU A 1 134 ? 4.943 18.654 -11.342 1.00 91.81 134 LEU A C 1
ATOM 989 O O . LEU A 1 134 ? 4.926 18.863 -10.129 1.00 91.81 134 LEU A O 1
ATOM 993 N N . ASP A 1 135 ? 3.846 18.751 -12.103 1.00 88.75 135 ASP A N 1
ATOM 994 C CA . ASP A 1 135 ? 2.526 19.124 -11.569 1.00 88.75 135 ASP A CA 1
ATOM 995 C C . ASP A 1 135 ? 2.020 18.096 -10.542 1.00 88.75 135 ASP A C 1
ATOM 997 O O . ASP A 1 135 ? 1.510 18.473 -9.484 1.00 88.75 135 ASP A O 1
ATOM 1001 N N . ASN A 1 136 ? 2.193 16.800 -10.828 1.00 87.06 136 ASN A N 1
ATOM 1002 C CA . ASN A 1 136 ? 1.923 15.720 -9.886 1.00 87.06 136 ASN A CA 1
ATOM 1003 C C . ASN A 1 136 ? 3.141 14.779 -9.774 1.00 87.06 136 ASN A C 1
ATOM 1005 O O . ASN A 1 136 ? 3.213 13.777 -10.490 1.00 87.06 136 ASN A O 1
ATOM 1009 N N . PRO A 1 137 ? 4.090 15.037 -8.852 1.00 90.12 137 PRO A N 1
ATOM 1010 C CA . PRO A 1 137 ? 5.299 14.222 -8.715 1.00 90.12 137 PRO A CA 1
ATOM 1011 C C . PRO A 1 137 ? 5.002 12.751 -8.399 1.00 90.12 137 PRO A C 1
ATOM 1013 O O . PRO A 1 137 ? 5.758 11.876 -8.810 1.00 90.12 137 PRO A O 1
ATOM 1016 N N . PHE A 1 138 ? 3.909 12.437 -7.706 1.00 86.00 138 PHE A N 1
ATOM 1017 C CA . PHE A 1 138 ? 3.579 11.053 -7.347 1.00 86.00 138 PHE A CA 1
ATOM 1018 C C . PHE A 1 138 ? 3.138 10.222 -8.550 1.00 86.00 138 PHE A C 1
ATOM 1020 O O . PHE A 1 138 ? 3.329 9.010 -8.567 1.00 86.00 138 PHE A O 1
ATOM 1027 N N . LYS A 1 139 ? 2.570 10.874 -9.561 1.00 85.38 139 LYS A N 1
ATOM 1028 C CA . LYS A 1 139 ? 2.078 10.232 -10.778 1.00 85.38 139 LYS A CA 1
ATOM 1029 C C . LYS A 1 139 ? 3.099 10.295 -11.908 1.00 85.38 139 LYS A C 1
ATOM 1031 O O . LYS A 1 139 ? 3.338 9.291 -12.575 1.00 85.38 139 LYS A O 1
ATOM 1036 N N . ASP A 1 140 ? 3.668 11.478 -12.114 1.00 91.06 140 ASP A N 1
ATOM 1037 C CA . ASP A 1 140 ? 4.369 11.836 -13.345 1.00 91.06 140 ASP A CA 1
ATOM 1038 C C . ASP A 1 140 ? 5.887 11.608 -13.253 1.00 91.06 140 ASP A C 1
ATOM 1040 O O . ASP A 1 140 ? 6.582 11.662 -14.270 1.00 91.06 140 ASP A O 1
ATOM 1044 N N . SER A 1 141 ? 6.420 11.342 -12.053 1.00 95.19 141 SER A N 1
ATOM 1045 C CA . SER A 1 141 ? 7.846 11.049 -11.900 1.00 95.19 141 SER A CA 1
ATOM 1046 C C . SER A 1 141 ? 8.227 9.762 -12.634 1.00 95.19 141 SER A C 1
ATOM 1048 O O . SER A 1 141 ? 7.509 8.762 -12.524 1.00 95.19 141 SER A O 1
ATOM 1050 N N . PRO A 1 142 ? 9.381 9.728 -13.327 1.00 97.00 142 PRO A N 1
ATOM 1051 C CA . PRO A 1 142 ? 9.862 8.516 -13.969 1.00 97.00 142 PRO A CA 1
ATOM 1052 C C . PRO A 1 142 ? 9.956 7.349 -12.982 1.00 97.00 142 PRO A C 1
ATOM 1054 O O . PRO A 1 142 ? 10.589 7.442 -11.927 1.00 97.00 142 PRO A O 1
ATOM 1057 N N . LEU A 1 143 ? 9.341 6.223 -13.341 1.00 97.94 143 LEU A N 1
ATOM 1058 C CA . LEU A 1 143 ? 9.442 5.007 -12.546 1.00 97.94 143 LEU A CA 1
ATOM 1059 C C . LEU A 1 143 ? 10.875 4.480 -12.567 1.00 97.94 143 LEU A C 1
ATOM 1061 O O . LEU A 1 143 ? 11.508 4.421 -13.617 1.00 97.94 143 LEU A O 1
ATOM 1065 N N . LEU A 1 144 ? 11.350 4.034 -11.410 1.00 98.56 144 LEU A N 1
ATOM 1066 C CA . LEU A 1 144 ? 12.594 3.290 -11.232 1.00 98.56 144 LEU A CA 1
ATOM 1067 C C . LEU A 1 144 ? 12.355 1.775 -11.296 1.00 98.56 144 LEU A C 1
ATOM 1069 O O . LEU A 1 144 ? 13.227 1.014 -11.719 1.00 98.56 144 LEU A O 1
ATOM 1073 N N . PHE A 1 145 ? 11.175 1.325 -10.867 1.00 98.69 145 PHE A N 1
ATOM 1074 C CA . PHE A 1 145 ? 10.838 -0.084 -10.690 1.00 98.69 145 PHE A CA 1
ATOM 1075 C C . PHE A 1 145 ? 9.349 -0.331 -10.917 1.00 98.69 145 PHE A C 1
ATOM 1077 O O . PHE A 1 145 ? 8.515 0.439 -10.443 1.00 98.69 145 PHE A O 1
ATOM 1084 N N . GLY A 1 146 ? 9.029 -1.455 -11.556 1.00 98.38 146 GLY A N 1
ATOM 1085 C CA . GLY A 1 146 ? 7.658 -1.882 -11.811 1.00 98.38 146 GLY A CA 1
ATOM 1086 C C . GLY A 1 146 ? 6.935 -1.024 -12.846 1.00 98.38 146 GLY A C 1
ATOM 1087 O O . GLY A 1 146 ? 7.548 -0.243 -13.572 1.00 98.38 146 GLY A O 1
ATOM 1088 N N . TYR A 1 147 ? 5.621 -1.220 -12.901 1.00 97.31 147 TYR A N 1
ATOM 1089 C CA . TYR A 1 147 ? 4.697 -0.528 -13.794 1.00 97.31 147 TYR A CA 1
ATOM 1090 C C . TYR A 1 147 ? 3.483 -0.083 -12.986 1.00 97.31 147 TYR A C 1
ATOM 1092 O O . TYR A 1 147 ? 3.040 -0.803 -12.083 1.00 97.31 147 TYR A O 1
ATOM 1100 N N . GLN A 1 148 ? 2.932 1.079 -13.315 1.00 95.00 148 GLN A N 1
ATOM 1101 C CA . GLN A 1 148 ? 1.639 1.500 -12.787 1.00 95.00 148 GLN A CA 1
ATOM 1102 C C . GLN A 1 148 ? 0.509 0.669 -13.412 1.00 95.00 148 GLN A C 1
ATOM 1104 O O . GLN A 1 148 ? 0.636 0.140 -14.516 1.00 95.00 148 GLN A O 1
ATOM 1109 N N . ALA A 1 149 ? -0.637 0.587 -12.731 1.00 94.62 149 ALA A N 1
ATOM 1110 C CA . ALA A 1 149 ? -1.799 -0.117 -13.273 1.00 94.62 149 ALA A CA 1
ATOM 1111 C C . ALA A 1 149 ? -2.296 0.491 -14.599 1.00 94.62 149 ALA A C 1
ATOM 1113 O O . ALA A 1 149 ? -2.722 -0.257 -15.469 1.00 94.62 149 ALA A O 1
ATOM 1114 N N . VAL A 1 150 ? -2.174 1.809 -14.811 1.00 92.12 150 VAL A N 1
ATOM 1115 C CA . VAL A 1 150 ? -2.509 2.420 -16.112 1.00 92.12 150 VAL A CA 1
ATOM 1116 C C . VAL A 1 150 ? -1.629 1.897 -17.250 1.00 92.12 150 VAL A C 1
ATOM 1118 O O . VAL A 1 150 ? -2.153 1.554 -18.301 1.00 92.12 150 VAL A O 1
ATOM 1121 N N . GLU A 1 151 ? -0.319 1.742 -17.026 1.00 94.19 151 GLU A N 1
ATOM 1122 C CA . GLU A 1 151 ? 0.594 1.206 -18.044 1.00 94.19 151 GLU A CA 1
ATOM 1123 C C . GLU A 1 151 ? 0.230 -0.242 -18.395 1.00 94.19 151 GLU A C 1
ATOM 1125 O O . GLU A 1 151 ? 0.255 -0.617 -19.561 1.00 94.19 151 GLU A O 1
ATOM 1130 N N . ILE A 1 152 ? -0.150 -1.050 -17.398 1.00 95.69 152 ILE A N 1
ATOM 1131 C CA . ILE A 1 152 ? -0.559 -2.448 -17.607 1.00 95.69 152 ILE A CA 1
ATOM 1132 C C . ILE A 1 152 ? -1.921 -2.538 -18.305 1.00 95.69 152 ILE A C 1
ATOM 1134 O O . ILE A 1 152 ? -2.147 -3.450 -19.097 1.00 95.69 152 ILE A O 1
ATOM 1138 N N . ALA A 1 153 ? -2.841 -1.616 -18.022 1.00 94.12 153 ALA A N 1
ATOM 1139 C CA . ALA A 1 153 ? -4.112 -1.545 -18.735 1.00 94.12 153 ALA A CA 1
ATOM 1140 C C . ALA A 1 153 ? -3.900 -1.196 -20.219 1.00 94.12 153 ALA A C 1
ATOM 1142 O O . ALA A 1 153 ? -4.553 -1.783 -21.082 1.00 94.12 153 ALA A O 1
ATOM 1143 N N . ASP A 1 154 ? -2.969 -0.283 -20.508 1.00 94.38 154 ASP A N 1
ATOM 1144 C CA . ASP A 1 154 ? -2.622 0.126 -21.872 1.00 94.38 154 ASP A CA 1
ATOM 1145 C C . ASP A 1 154 ? -1.846 -0.962 -22.636 1.00 94.38 154 ASP A C 1
ATOM 1147 O O . ASP A 1 154 ? -2.081 -1.166 -23.830 1.00 94.38 154 ASP A O 1
ATOM 1151 N N . ASP A 1 155 ? -0.950 -1.686 -21.959 1.00 96.00 155 ASP A N 1
ATOM 1152 C CA . ASP A 1 155 ? -0.220 -2.833 -22.504 1.00 96.00 155 ASP A CA 1
ATOM 1153 C C . ASP A 1 155 ? -0.247 -4.036 -21.538 1.00 96.00 155 ASP A C 1
ATOM 1155 O O . ASP A 1 155 ? 0.656 -4.219 -20.712 1.00 96.00 155 ASP A O 1
ATOM 1159 N N . PRO A 1 156 ? -1.248 -4.928 -21.674 1.00 94.94 156 PRO A N 1
ATOM 1160 C CA . PRO A 1 156 ? -1.356 -6.128 -20.845 1.00 94.94 156 PRO A CA 1
ATOM 1161 C C . PRO A 1 156 ? -0.213 -7.140 -21.018 1.00 94.94 156 PRO A C 1
ATOM 1163 O O . PRO A 1 156 ? -0.161 -8.125 -20.282 1.00 94.94 156 PRO A O 1
ATOM 1166 N N . ALA A 1 157 ? 0.693 -6.953 -21.989 1.00 95.38 157 ALA A N 1
ATOM 1167 C CA . ALA A 1 157 ? 1.874 -7.802 -22.141 1.00 95.38 157 ALA A CA 1
ATOM 1168 C C . ALA A 1 157 ? 3.009 -7.430 -21.168 1.00 95.38 157 ALA A C 1
ATOM 1170 O O . ALA A 1 157 ? 3.979 -8.186 -21.045 1.00 95.38 157 ALA A O 1
ATOM 1171 N N . LEU A 1 158 ? 2.907 -6.289 -20.477 1.00 96.88 158 LEU A N 1
ATOM 1172 C CA . LEU A 1 158 ? 3.871 -5.881 -19.462 1.00 96.88 158 LEU A CA 1
ATOM 1173 C C . LEU A 1 158 ? 3.880 -6.864 -18.287 1.00 96.88 158 LEU A C 1
ATOM 1175 O O . LEU A 1 158 ? 2.845 -7.306 -17.793 1.00 96.88 158 LEU A O 1
ATOM 1179 N N . VAL A 1 159 ? 5.081 -7.190 -17.808 1.00 96.75 159 VAL A N 1
ATOM 1180 C CA . VAL A 1 159 ? 5.255 -8.072 -16.649 1.00 96.75 159 VAL A CA 1
ATOM 1181 C C . VAL A 1 159 ? 5.252 -7.216 -15.378 1.00 96.75 159 VAL A C 1
ATOM 1183 O O . VAL A 1 159 ? 6.215 -6.469 -15.161 1.00 96.75 159 VAL A O 1
ATOM 1186 N N . PRO A 1 160 ? 4.217 -7.309 -14.522 1.00 97.62 160 PRO A N 1
ATOM 1187 C CA . PRO A 1 160 ? 4.112 -6.486 -13.324 1.00 97.62 160 PRO A CA 1
ATOM 1188 C C . PRO A 1 160 ? 5.214 -6.822 -12.320 1.00 97.62 160 PRO A C 1
ATOM 1190 O O . PRO A 1 160 ? 5.671 -7.965 -12.209 1.00 97.62 160 PRO A O 1
ATOM 1193 N N . ALA A 1 161 ? 5.599 -5.829 -11.522 1.00 98.62 161 ALA A N 1
ATOM 1194 C CA . ALA A 1 161 ? 6.321 -6.102 -10.294 1.00 98.62 161 ALA A CA 1
ATOM 1195 C C . ALA A 1 161 ? 5.320 -6.493 -9.205 1.00 98.62 161 ALA A C 1
ATOM 1197 O O . ALA A 1 161 ? 4.427 -5.718 -8.864 1.00 98.62 161 ALA A O 1
ATOM 1198 N N . LEU A 1 162 ? 5.482 -7.698 -8.662 1.00 98.69 162 LEU A N 1
ATOM 1199 C CA . LEU A 1 162 ? 4.587 -8.258 -7.654 1.00 98.69 162 LEU A CA 1
ATOM 1200 C C . LEU A 1 162 ? 5.348 -8.504 -6.354 1.00 98.69 162 LEU A C 1
ATOM 1202 O O . LEU A 1 162 ? 6.527 -8.887 -6.352 1.00 98.69 162 LEU A O 1
ATOM 1206 N N . GLY A 1 163 ? 4.666 -8.282 -5.238 1.00 98.19 163 GLY A N 1
ATOM 1207 C CA . GLY A 1 163 ? 5.252 -8.393 -3.914 1.00 98.19 163 GLY A CA 1
ATOM 1208 C C . GLY A 1 163 ? 4.320 -8.946 -2.854 1.00 98.19 163 GLY A C 1
ATOM 1209 O O . GLY A 1 163 ? 3.223 -9.437 -3.121 1.00 98.19 163 GLY A O 1
ATOM 1210 N N . HIS A 1 164 ? 4.809 -8.876 -1.624 1.00 98.56 164 HIS A N 1
ATOM 1211 C CA . HIS A 1 164 ? 4.014 -9.072 -0.424 1.00 98.56 164 HIS A CA 1
ATOM 1212 C C . HIS A 1 164 ? 4.146 -7.856 0.481 1.00 98.56 164 HIS A C 1
ATOM 1214 O O . HIS A 1 164 ? 5.207 -7.224 0.525 1.00 98.56 164 HIS A O 1
ATOM 1220 N N . SER A 1 165 ? 3.089 -7.574 1.230 1.00 98.44 165 SER A N 1
ATOM 1221 C CA . SER A 1 165 ? 3.065 -6.524 2.240 1.00 98.44 165 SER A CA 1
ATOM 1222 C C . SER A 1 165 ? 2.500 -7.028 3.556 1.00 98.44 165 SER A C 1
ATOM 1224 O O . SER A 1 165 ? 1.677 -7.939 3.587 1.00 98.44 165 SER A O 1
ATOM 1226 N N . HIS A 1 166 ? 2.938 -6.390 4.630 1.00 98.25 166 HIS A N 1
ATOM 1227 C CA . HIS A 1 166 ? 2.365 -6.467 5.958 1.00 98.25 166 HIS A CA 1
ATOM 1228 C C . HIS A 1 166 ? 2.081 -5.038 6.423 1.00 98.25 166 HIS A C 1
ATOM 1230 O O . HIS A 1 166 ? 3.011 -4.246 6.603 1.00 98.25 166 HIS A O 1
ATOM 1236 N N . LEU A 1 167 ? 0.801 -4.717 6.577 1.00 97.62 167 LEU A N 1
ATOM 1237 C CA . LEU A 1 167 ? 0.297 -3.451 7.086 1.00 97.62 167 LEU A CA 1
ATOM 1238 C C . LEU A 1 167 ? -0.246 -3.669 8.497 1.00 97.62 167 LEU A C 1
ATOM 1240 O O . LEU A 1 167 ? -1.081 -4.545 8.721 1.00 97.62 167 LEU A O 1
ATOM 1244 N N . PHE A 1 168 ? 0.206 -2.846 9.435 1.00 96.94 168 PHE A N 1
ATOM 1245 C CA . PHE A 1 168 ? -0.274 -2.847 10.806 1.00 96.94 168 PHE A CA 1
ATOM 1246 C C . PHE A 1 168 ? -0.700 -1.433 11.203 1.00 96.94 168 PHE A C 1
ATOM 1248 O O . PHE A 1 168 ? 0.107 -0.503 11.188 1.00 96.94 168 PHE A O 1
ATOM 1255 N N . LEU A 1 169 ? -1.970 -1.264 11.562 1.00 95.62 169 LEU A N 1
ATOM 1256 C CA . LEU A 1 169 ? -2.562 0.030 11.900 1.00 95.62 169 LEU A CA 1
ATOM 1257 C C . LEU A 1 169 ? -3.179 -0.004 13.289 1.00 95.62 169 LEU A C 1
ATOM 1259 O O . LEU A 1 169 ? -3.783 -0.999 13.683 1.00 95.62 169 LEU A O 1
ATOM 1263 N N . ILE A 1 170 ? -3.095 1.122 13.994 1.00 95.12 170 ILE A N 1
ATOM 1264 C CA . ILE A 1 170 ? -3.918 1.389 15.173 1.00 95.12 170 ILE A CA 1
ATOM 1265 C C . ILE A 1 170 ? -4.550 2.766 15.020 1.00 95.12 170 ILE A C 1
ATOM 1267 O O . ILE A 1 170 ? -3.849 3.780 14.960 1.00 95.12 170 ILE A O 1
ATOM 1271 N N . PHE A 1 171 ? -5.874 2.821 15.026 1.00 94.75 171 PHE A N 1
ATOM 1272 C CA . PHE A 1 171 ? -6.640 4.065 15.002 1.00 94.75 171 PHE A CA 1
ATOM 1273 C C . PHE A 1 171 ? -7.871 3.958 15.896 1.00 94.75 171 PHE A C 1
ATOM 1275 O O . PHE A 1 171 ? -8.273 2.863 16.279 1.00 94.75 171 PHE A O 1
ATOM 1282 N N . ASP A 1 172 ? -8.471 5.092 16.237 1.00 94.94 172 ASP A N 1
ATOM 1283 C CA . ASP A 1 172 ? -9.721 5.123 16.995 1.00 94.94 172 ASP A CA 1
ATOM 1284 C C . ASP A 1 172 ? -10.900 5.482 16.061 1.00 94.94 172 ASP A C 1
ATOM 1286 O O . ASP A 1 172 ? -10.750 6.310 15.161 1.00 94.94 172 ASP A O 1
ATOM 1290 N N . ILE A 1 173 ? -12.069 4.876 16.284 1.00 96.00 173 ILE A N 1
ATOM 1291 C CA . ILE A 1 173 ? -13.352 5.158 15.612 1.00 96.00 173 ILE A CA 1
ATOM 1292 C C . ILE A 1 173 ? -14.363 5.767 16.590 1.00 96.00 173 ILE A C 1
ATOM 1294 O O . ILE A 1 173 ? -14.232 5.612 17.808 1.00 96.00 173 ILE A O 1
ATOM 1298 N N . THR A 1 174 ? -15.377 6.460 16.068 1.00 95.00 174 THR A N 1
ATOM 1299 C C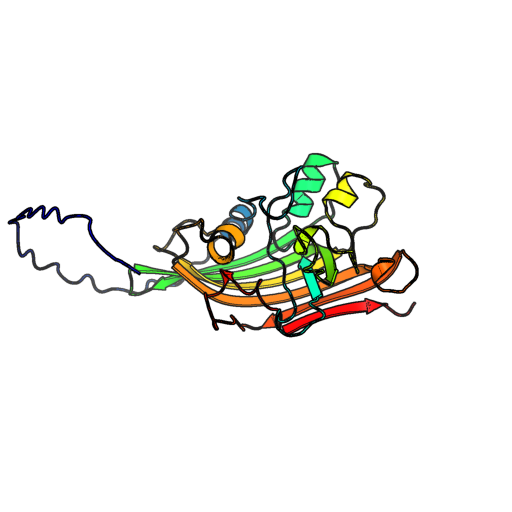A . THR A 1 174 ? -16.329 7.264 16.863 1.00 95.00 174 THR A CA 1
ATOM 1300 C C . THR A 1 174 ? -17.133 6.471 17.891 1.00 95.00 174 THR A C 1
ATOM 1302 O O . THR A 1 174 ? -17.471 7.013 18.937 1.00 95.00 174 THR A O 1
ATOM 1305 N N . GLU A 1 175 ? -17.436 5.203 17.616 1.00 94.56 175 GLU A N 1
ATOM 1306 C CA . GLU A 1 175 ? -18.141 4.300 18.530 1.00 94.56 175 GLU A CA 1
ATOM 1307 C C . GLU A 1 175 ? -17.865 2.828 18.166 1.00 94.56 175 GLU A C 1
ATOM 1309 O O . GLU A 1 175 ? -17.556 2.543 17.006 1.00 94.56 175 GLU A O 1
ATOM 1314 N N . PRO A 1 176 ? -17.956 1.880 19.122 1.00 96.12 176 PRO A N 1
ATOM 1315 C CA . PRO A 1 176 ? -17.873 0.451 18.825 1.00 96.12 176 PRO A CA 1
ATOM 1316 C C . PRO A 1 176 ? -18.855 0.027 17.726 1.00 96.12 176 PRO A C 1
ATOM 1318 O O . PRO A 1 176 ? -20.036 0.371 17.780 1.00 96.12 176 PRO A O 1
ATOM 1321 N N . GLY A 1 177 ? -18.377 -0.741 16.749 1.00 96.00 177 GLY A N 1
ATOM 1322 C CA . GLY A 1 177 ? -19.155 -1.213 15.607 1.00 96.00 177 GLY A CA 1
ATOM 1323 C C . GLY A 1 177 ? -19.359 -0.192 14.484 1.00 96.00 177 GLY A C 1
ATOM 1324 O O . GLY A 1 177 ? -20.013 -0.533 13.498 1.00 96.00 177 GLY A O 1
ATOM 1325 N N . ALA A 1 178 ? -18.813 1.027 14.580 1.00 96.44 178 ALA A N 1
ATOM 1326 C CA . ALA A 1 178 ? -18.867 1.979 13.470 1.00 96.44 178 ALA A CA 1
ATOM 1327 C C . ALA A 1 178 ? -18.135 1.429 12.219 1.00 96.44 178 ALA A C 1
ATOM 1329 O O . ALA A 1 178 ? -17.221 0.601 12.350 1.00 96.44 178 ALA A O 1
ATOM 1330 N N . PRO A 1 179 ? -18.507 1.858 10.996 1.00 96.75 179 PRO A N 1
ATOM 1331 C CA . PRO A 1 179 ? -17.790 1.486 9.777 1.00 96.75 179 PRO A CA 1
ATOM 1332 C C . PRO A 1 179 ? -16.294 1.803 9.876 1.00 96.75 179 PRO A C 1
ATOM 1334 O O . PRO A 1 179 ? -15.914 2.836 10.434 1.00 96.75 179 PRO A O 1
ATOM 1337 N N . LEU A 1 180 ? -15.453 0.908 9.352 1.00 97.12 180 LEU A N 1
ATOM 1338 C CA . LEU A 1 180 ? -14.022 1.182 9.247 1.00 97.12 180 LEU A CA 1
ATOM 1339 C C . LEU A 1 180 ? -13.775 2.178 8.108 1.00 97.12 180 LEU A C 1
ATOM 1341 O O . LEU A 1 180 ? -14.536 2.172 7.141 1.00 97.12 180 LEU A O 1
ATOM 1345 N N . PRO A 1 181 ? -12.759 3.042 8.240 1.00 95.56 181 PRO A N 1
ATOM 1346 C CA . PRO A 1 181 ? -12.499 4.086 7.266 1.00 95.56 181 PRO A CA 1
ATOM 1347 C C . PRO A 1 181 ? -11.742 3.585 6.031 1.00 95.56 181 PRO A C 1
ATOM 1349 O O . PRO A 1 181 ? -10.930 2.654 6.128 1.00 95.56 181 PRO A O 1
ATOM 1352 N N . ASP A 1 182 ? -11.901 4.287 4.910 1.00 94.81 182 ASP A N 1
ATOM 1353 C CA . ASP A 1 182 ? -10.859 4.343 3.884 1.00 94.81 182 ASP A CA 1
ATOM 1354 C C . ASP A 1 182 ? -9.682 5.142 4.463 1.00 94.81 182 ASP A C 1
ATOM 1356 O O . ASP A 1 182 ? -9.817 6.301 4.865 1.00 94.81 182 ASP A O 1
ATOM 1360 N N . ILE A 1 183 ? -8.499 4.533 4.544 1.00 92.19 183 ILE A N 1
ATOM 1361 C CA . ILE A 1 183 ? -7.365 5.170 5.225 1.00 92.19 183 ILE A CA 1
ATOM 1362 C C . ILE A 1 183 ? -6.771 6.346 4.439 1.00 92.19 183 ILE A C 1
ATOM 1364 O O . ILE A 1 183 ? -6.216 7.261 5.054 1.00 92.19 183 ILE A O 1
ATOM 1368 N N . VAL A 1 184 ? -6.898 6.360 3.109 1.00 89.44 184 VAL A N 1
ATOM 1369 C CA . VAL A 1 184 ? -6.503 7.499 2.273 1.00 89.44 184 VAL A CA 1
ATOM 1370 C C . VAL A 1 184 ? -7.480 8.643 2.512 1.00 89.44 184 VAL A C 1
ATOM 1372 O O . VAL A 1 184 ? -7.070 9.753 2.865 1.00 89.44 184 VAL A O 1
ATOM 1375 N N . ALA A 1 185 ? -8.779 8.371 2.402 1.00 90.06 185 ALA A N 1
ATOM 1376 C CA . ALA A 1 185 ? -9.807 9.378 2.609 1.00 90.06 185 ALA A CA 1
ATOM 1377 C C . ALA A 1 185 ? -9.747 9.954 4.032 1.00 90.06 185 ALA A C 1
ATOM 1379 O O . ALA A 1 185 ? -9.780 11.173 4.201 1.00 90.06 185 ALA A O 1
ATOM 1380 N N . ALA A 1 186 ? -9.586 9.113 5.055 1.00 89.81 186 ALA A N 1
ATOM 1381 C CA . ALA A 1 186 ? -9.546 9.536 6.450 1.00 89.81 186 ALA A CA 1
ATOM 1382 C C . ALA A 1 186 ? -8.253 10.263 6.837 1.00 89.81 186 ALA A C 1
ATOM 1384 O O . ALA A 1 186 ? -8.312 11.334 7.443 1.00 89.81 186 ALA A O 1
ATOM 1385 N N . PHE A 1 187 ? -7.085 9.696 6.524 1.00 86.06 187 PHE A N 1
ATOM 1386 C CA . PHE A 1 187 ? -5.820 10.135 7.128 1.00 86.06 187 PHE A CA 1
ATOM 1387 C C . PHE A 1 187 ? -4.900 10.916 6.188 1.00 86.06 187 PHE A C 1
ATOM 1389 O O . PHE A 1 187 ? -3.998 11.594 6.679 1.00 86.06 187 PHE A O 1
ATOM 1396 N N . ILE A 1 188 ? -5.131 10.866 4.872 1.00 82.62 188 ILE A N 1
ATOM 1397 C CA . ILE A 1 188 ? -4.407 11.689 3.889 1.00 82.62 188 ILE A CA 1
ATOM 1398 C C . ILE A 1 188 ? -5.251 12.904 3.512 1.00 82.62 188 ILE A C 1
ATOM 1400 O O . ILE A 1 188 ? -4.781 14.038 3.591 1.00 82.62 188 ILE A O 1
ATOM 1404 N N . LEU A 1 189 ? -6.507 12.675 3.132 1.00 83.56 189 LEU A N 1
ATOM 1405 C CA . LEU A 1 189 ? -7.365 13.715 2.564 1.00 83.56 189 LEU A CA 1
ATOM 1406 C C . LEU A 1 189 ? -8.253 14.414 3.605 1.00 83.56 189 LEU A C 1
ATOM 1408 O O . LEU A 1 189 ? -8.756 15.506 3.343 1.00 83.56 189 LEU A O 1
ATOM 1412 N N . GLY A 1 190 ? -8.450 13.808 4.781 1.00 84.44 190 GLY A N 1
ATOM 1413 C CA . GLY A 1 190 ? -9.305 14.354 5.840 1.00 84.44 190 GLY A CA 1
ATOM 1414 C C . GLY A 1 190 ? -10.788 14.432 5.454 1.00 84.44 190 GLY A C 1
ATOM 1415 O O . GLY A 1 190 ? -11.491 15.346 5.884 1.00 84.44 190 GLY A O 1
ATOM 1416 N N . LEU A 1 191 ? -11.252 13.512 4.606 1.00 84.50 191 LEU A N 1
ATOM 1417 C CA . LEU A 1 191 ? -12.608 13.471 4.050 1.00 84.50 191 LEU A CA 1
ATOM 1418 C C . LEU A 1 191 ? -13.583 12.616 4.868 1.00 84.50 191 LEU A C 1
ATOM 1420 O O . LEU A 1 191 ? -14.793 12.736 4.679 1.00 84.50 191 LEU A O 1
ATOM 1424 N N . GLU A 1 192 ? -13.089 11.781 5.783 1.00 82.25 192 GLU A N 1
ATOM 1425 C CA . GLU A 1 192 ? -13.929 10.916 6.613 1.00 82.25 192 GLU A CA 1
ATOM 1426 C C . GLU A 1 192 ? -14.007 11.367 8.070 1.00 82.25 192 GLU A C 1
ATOM 1428 O O . GLU A 1 192 ? -13.059 11.903 8.639 1.00 82.25 192 GLU A O 1
ATOM 1433 N N . THR A 1 193 ? -15.163 11.117 8.688 1.00 80.81 193 THR A N 1
ATOM 1434 C CA . THR A 1 193 ? -15.474 11.538 10.064 1.00 80.81 193 THR A CA 1
ATOM 1435 C C . THR A 1 193 ? -15.627 10.377 11.044 1.00 80.81 193 THR A C 1
ATOM 1437 O O . THR A 1 193 ? -15.732 10.609 12.248 1.00 80.81 193 THR A O 1
ATOM 1440 N N . THR A 1 194 ? -15.647 9.134 10.555 1.00 80.75 194 THR A N 1
ATOM 1441 C CA . THR A 1 194 ? -15.729 7.911 11.374 1.00 80.75 194 THR A CA 1
ATOM 1442 C C . THR A 1 194 ? -14.410 7.611 12.080 1.00 80.75 194 THR A C 1
ATOM 1444 O O . THR A 1 194 ? -14.416 7.071 13.188 1.00 80.75 194 THR A O 1
ATOM 1447 N N . ALA A 1 195 ? -13.284 7.996 11.476 1.00 80.00 195 ALA A N 1
ATOM 1448 C CA . ALA A 1 195 ? -11.964 7.917 12.077 1.00 80.00 195 ALA A CA 1
ATOM 1449 C C . ALA A 1 195 ? -11.690 9.136 12.968 1.00 80.00 195 ALA A C 1
ATOM 1451 O O . ALA A 1 195 ? -11.777 10.285 12.540 1.00 80.00 195 ALA A O 1
ATOM 1452 N N . VAL A 1 196 ? -11.317 8.881 14.219 1.00 76.81 196 VAL A N 1
ATOM 1453 C CA . VAL A 1 196 ? -11.017 9.920 15.216 1.00 76.81 196 VAL A CA 1
ATOM 1454 C C . VAL A 1 196 ? -9.521 10.236 15.257 1.00 76.81 196 VAL A C 1
ATOM 1456 O O . VAL A 1 196 ? -9.128 11.350 15.598 1.00 76.81 196 VAL A O 1
ATOM 1459 N N . GLY A 1 197 ? -8.671 9.276 14.889 1.00 84.56 197 GLY A N 1
ATOM 1460 C CA . GLY A 1 197 ? -7.242 9.523 14.745 1.00 84.56 197 GLY A CA 1
ATOM 1461 C C . GLY A 1 197 ? -6.428 8.262 14.507 1.00 84.56 197 GLY A C 1
ATOM 1462 O O . GLY A 1 197 ? -6.670 7.228 15.130 1.00 84.56 197 GLY A O 1
ATOM 1463 N N . LEU A 1 198 ? -5.431 8.377 13.632 1.00 89.31 198 LEU A N 1
ATOM 1464 C CA . LEU A 1 198 ? -4.404 7.365 13.428 1.00 89.31 198 LEU A CA 1
ATOM 1465 C C . LEU A 1 198 ? -3.319 7.522 14.496 1.00 89.31 198 LEU A C 1
ATOM 1467 O O . LEU A 1 198 ? -2.700 8.577 14.620 1.00 89.31 198 LEU A O 1
ATOM 1471 N N . THR A 1 199 ? -3.100 6.470 15.279 1.00 89.19 199 THR A N 1
ATOM 1472 C CA . THR A 1 199 ? -2.141 6.472 16.396 1.00 89.19 199 THR A CA 1
ATOM 1473 C C . THR A 1 199 ? -0.872 5.694 16.086 1.00 89.19 199 THR A C 1
ATOM 1475 O O . THR A 1 199 ? 0.177 5.984 16.656 1.00 89.19 199 THR A O 1
ATOM 1478 N N . TYR A 1 200 ? -0.957 4.712 15.190 1.00 90.69 200 TYR A N 1
ATOM 1479 C CA . TYR A 1 200 ? 0.177 3.902 14.784 1.00 90.69 200 TYR A CA 1
ATOM 1480 C C . TYR A 1 200 ? -0.017 3.397 13.360 1.00 90.69 200 TYR A C 1
ATOM 1482 O O . TYR A 1 200 ? -1.100 2.941 12.994 1.00 90.69 200 TYR A O 1
ATOM 1490 N N . VAL A 1 201 ? 1.062 3.435 12.591 1.00 92.25 201 VAL A N 1
ATOM 1491 C CA . VAL A 1 201 ? 1.190 2.771 11.298 1.00 92.25 201 VAL A CA 1
ATOM 1492 C C . VAL A 1 201 ? 2.552 2.100 11.275 1.00 92.25 201 VAL A C 1
ATOM 1494 O O . VAL A 1 201 ? 3.542 2.724 11.654 1.00 92.25 201 VAL A O 1
ATOM 1497 N N . ALA A 1 202 ? 2.575 0.830 10.895 1.00 94.19 202 ALA A N 1
ATOM 1498 C CA . ALA A 1 202 ? 3.760 0.109 10.472 1.00 94.19 202 ALA A CA 1
ATOM 1499 C C . ALA A 1 202 ? 3.466 -0.551 9.128 1.00 94.19 202 ALA A C 1
ATOM 1501 O O . ALA A 1 202 ? 2.386 -1.103 8.909 1.00 94.19 202 ALA A O 1
ATOM 1502 N N . PHE A 1 203 ? 4.443 -0.516 8.236 1.00 96.00 203 PHE A N 1
ATOM 1503 C CA . PHE A 1 203 ? 4.349 -1.137 6.934 1.00 96.00 203 PHE A CA 1
ATOM 1504 C C . PHE A 1 203 ? 5.664 -1.794 6.561 1.00 96.00 203 PHE A C 1
ATOM 1506 O O . PHE A 1 203 ? 6.743 -1.219 6.711 1.00 96.00 203 PHE A O 1
ATOM 1513 N N . ARG A 1 204 ? 5.579 -3.013 6.042 1.00 97.56 204 ARG A N 1
ATOM 1514 C CA . ARG A 1 204 ? 6.718 -3.699 5.452 1.00 97.56 204 ARG A CA 1
ATOM 1515 C C . ARG A 1 204 ? 6.290 -4.345 4.158 1.00 97.56 204 ARG A C 1
ATOM 1517 O O . ARG A 1 204 ? 5.371 -5.154 4.162 1.00 97.56 204 ARG A O 1
ATOM 1524 N N . ALA A 1 205 ? 7.005 -4.064 3.082 1.00 98.38 205 ALA A N 1
ATOM 1525 C CA . ALA A 1 205 ? 6.762 -4.715 1.811 1.00 98.38 205 ALA A CA 1
ATOM 1526 C C . ALA A 1 205 ? 8.054 -5.091 1.102 1.00 98.38 205 ALA A C 1
ATOM 1528 O O . ALA A 1 205 ? 9.112 -4.492 1.3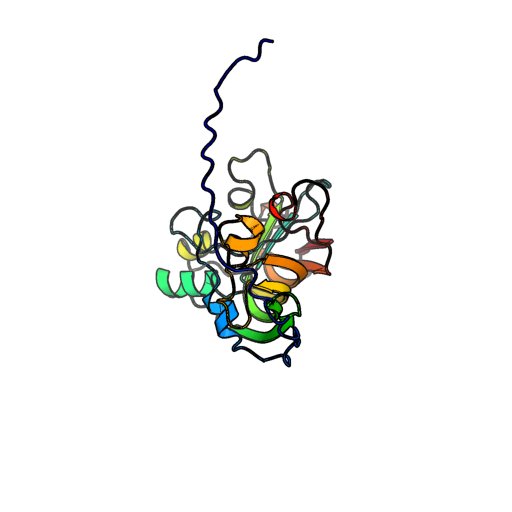10 1.00 98.38 205 ALA A O 1
ATOM 1529 N N . ARG A 1 206 ? 7.950 -6.111 0.255 1.00 98.56 206 ARG A N 1
ATOM 1530 C CA . ARG A 1 206 ? 9.013 -6.530 -0.649 1.00 98.56 206 ARG A CA 1
ATOM 1531 C C . ARG A 1 206 ? 8.408 -7.030 -1.948 1.00 98.56 206 ARG A C 1
ATOM 1533 O O . ARG A 1 206 ? 7.597 -7.955 -1.938 1.00 98.56 206 ARG A O 1
ATOM 1540 N N . ALA A 1 207 ? 8.879 -6.475 -3.054 1.00 98.62 207 ALA A N 1
ATOM 1541 C CA . ALA A 1 207 ? 8.455 -6.832 -4.398 1.00 98.62 207 ALA A CA 1
ATOM 1542 C C . ALA A 1 207 ? 9.646 -7.169 -5.292 1.00 98.62 207 ALA A C 1
ATOM 1544 O O . ALA A 1 207 ? 10.776 -6.737 -5.051 1.00 98.62 207 ALA A O 1
ATOM 1545 N N . THR A 1 208 ? 9.389 -7.945 -6.341 1.00 98.69 208 THR A N 1
ATOM 1546 C CA . THR A 1 208 ? 10.350 -8.206 -7.418 1.00 98.69 208 THR A CA 1
ATOM 1547 C C . THR A 1 208 ? 9.700 -7.962 -8.767 1.00 98.69 208 THR A C 1
ATOM 1549 O O . THR A 1 208 ? 8.527 -8.275 -8.946 1.00 98.69 208 THR A O 1
ATOM 1552 N N . GLY A 1 209 ? 10.469 -7.442 -9.715 1.00 98.19 209 GLY A N 1
ATOM 1553 C CA . GLY A 1 209 ? 9.981 -7.102 -11.047 1.00 98.19 209 GLY A CA 1
ATOM 1554 C C . GLY A 1 209 ? 11.052 -6.426 -11.889 1.00 98.19 209 GLY A C 1
ATOM 1555 O O . GLY A 1 209 ? 12.240 -6.523 -11.573 1.00 98.19 209 GLY A O 1
ATOM 1556 N N . ALA A 1 210 ? 10.630 -5.772 -12.965 1.00 98.06 210 ALA A N 1
ATOM 1557 C CA . ALA A 1 210 ? 11.517 -5.042 -13.862 1.00 98.06 210 ALA A CA 1
ATOM 1558 C C . ALA A 1 210 ? 11.974 -3.709 -13.248 1.00 98.06 210 ALA A C 1
ATOM 1560 O O . ALA A 1 210 ? 11.166 -2.952 -12.712 1.00 98.06 210 ALA A O 1
ATOM 1561 N N . LEU A 1 211 ? 13.266 -3.413 -13.361 1.00 98.56 211 LEU A N 1
ATOM 1562 C CA . LEU A 1 211 ? 13.801 -2.061 -13.270 1.00 98.56 211 LEU A CA 1
ATOM 1563 C C . LEU A 1 211 ? 13.581 -1.345 -14.593 1.00 98.56 211 LEU A C 1
ATOM 1565 O O . LEU A 1 211 ? 13.632 -1.949 -15.670 1.00 98.56 211 LEU A O 1
ATOM 1569 N N . ARG A 1 212 ? 13.375 -0.044 -14.477 1.00 98.06 212 ARG A N 1
ATOM 1570 C CA . ARG A 1 212 ? 13.126 0.859 -15.591 1.00 98.06 212 ARG A CA 1
ATOM 1571 C C . ARG A 1 212 ? 14.417 1.579 -15.962 1.00 98.06 212 ARG A C 1
ATOM 1573 O O . ARG A 1 212 ? 15.327 1.701 -15.140 1.00 98.06 212 ARG A O 1
ATOM 1580 N N . ALA A 1 213 ? 14.494 2.107 -17.177 1.00 97.31 213 ALA A N 1
ATOM 1581 C CA . ALA A 1 213 ? 15.674 2.814 -17.672 1.00 97.31 213 ALA A CA 1
ATOM 1582 C C . ALA A 1 213 ? 16.109 3.982 -16.764 1.00 97.31 213 ALA A C 1
ATOM 1584 O O . ALA A 1 213 ? 17.306 4.239 -16.636 1.00 97.31 213 ALA A O 1
ATOM 1585 N N . ALA A 1 214 ? 15.165 4.647 -16.086 1.00 97.62 214 ALA A N 1
ATOM 1586 C CA . ALA A 1 214 ? 15.457 5.735 -15.149 1.00 97.62 214 ALA A CA 1
ATOM 1587 C C . ALA A 1 214 ? 16.285 5.290 -13.928 1.00 97.62 214 ALA A C 1
ATOM 1589 O O . ALA A 1 214 ? 16.979 6.108 -13.337 1.00 97.62 214 ALA A O 1
ATOM 1590 N N . PHE A 1 215 ? 16.298 3.994 -13.594 1.00 97.88 215 PHE A N 1
ATOM 1591 C CA . PHE A 1 215 ? 17.181 3.437 -12.564 1.00 97.88 215 PHE A CA 1
ATOM 1592 C C . PHE A 1 215 ? 18.669 3.455 -12.968 1.00 97.88 215 PHE A C 1
ATOM 1594 O O . PHE A 1 215 ? 19.545 3.269 -12.128 1.00 97.88 215 PHE A O 1
ATOM 1601 N N . GLY A 1 216 ? 18.984 3.661 -14.252 1.00 97.44 216 GLY A N 1
ATOM 1602 C CA . GLY A 1 216 ? 20.362 3.683 -14.757 1.00 97.44 216 GLY A CA 1
ATOM 1603 C C . GLY A 1 216 ? 20.910 2.311 -15.163 1.00 97.44 216 GLY A C 1
ATOM 1604 O O . GLY A 1 216 ? 22.121 2.146 -15.306 1.00 97.44 216 GLY A O 1
ATOM 1605 N N . VAL A 1 217 ? 20.033 1.326 -15.370 1.00 96.88 217 VAL A N 1
ATOM 1606 C CA . VAL A 1 217 ? 20.360 -0.005 -15.915 1.00 96.88 217 VAL A CA 1
ATOM 1607 C C . VAL A 1 217 ? 19.581 -0.267 -17.207 1.00 96.88 217 VAL A C 1
ATOM 1609 O O . VAL A 1 217 ? 18.734 0.530 -17.605 1.00 96.88 217 VAL A O 1
ATOM 1612 N N . ALA A 1 218 ? 19.863 -1.386 -17.881 1.00 97.19 218 ALA A N 1
ATOM 1613 C CA . ALA A 1 218 ? 19.088 -1.786 -19.053 1.00 97.19 218 ALA A CA 1
ATOM 1614 C C . ALA A 1 218 ? 17.607 -2.004 -18.680 1.00 97.19 218 ALA A C 1
ATOM 1616 O O . ALA A 1 218 ? 17.313 -2.635 -17.662 1.00 97.19 218 ALA A O 1
ATOM 1617 N N . GLU A 1 219 ? 16.687 -1.511 -19.512 1.00 97.25 219 GLU A N 1
ATOM 1618 C CA . GLU A 1 219 ? 15.242 -1.700 -19.337 1.00 97.25 219 GLU A CA 1
ATOM 1619 C C . GLU A 1 219 ? 14.897 -3.187 -19.157 1.00 97.25 219 GLU A C 1
ATOM 1621 O O . GLU A 1 219 ? 15.404 -4.044 -19.885 1.00 97.25 219 GLU A O 1
ATOM 1626 N N . GLY A 1 220 ? 14.054 -3.502 -18.174 1.00 96.56 220 GLY A N 1
ATOM 1627 C CA . GLY A 1 220 ? 13.676 -4.882 -17.875 1.00 96.56 220 GLY A CA 1
ATOM 1628 C C . GLY A 1 220 ? 14.686 -5.656 -17.022 1.00 96.56 220 GLY A C 1
ATOM 1629 O O . GLY A 1 220 ? 14.447 -6.829 -16.731 1.00 96.56 220 GLY A O 1
ATOM 1630 N N . THR A 1 221 ? 15.792 -5.037 -16.582 1.00 97.81 221 THR A N 1
ATOM 1631 C CA . THR A 1 221 ? 16.726 -5.666 -15.627 1.00 97.81 221 THR A CA 1
ATOM 1632 C C . THR A 1 221 ? 15.963 -6.095 -14.376 1.00 97.81 221 THR A C 1
ATOM 1634 O O . THR A 1 221 ? 15.160 -5.338 -13.840 1.00 97.81 221 THR A O 1
ATOM 1637 N N . ARG A 1 222 ? 16.204 -7.308 -13.874 1.00 98.25 222 ARG A N 1
ATOM 1638 C CA . ARG A 1 222 ? 15.513 -7.803 -12.679 1.00 98.25 222 ARG A CA 1
ATOM 1639 C C . ARG A 1 222 ? 15.914 -6.984 -11.448 1.00 98.25 222 ARG A C 1
ATOM 1641 O O . ARG A 1 222 ? 17.095 -6.867 -11.131 1.00 98.25 222 ARG A O 1
ATOM 1648 N N . GLY A 1 223 ? 14.925 -6.487 -10.716 1.00 98.31 223 GLY A N 1
ATOM 1649 C CA . GLY A 1 223 ? 15.124 -5.708 -9.501 1.00 98.31 223 GLY A CA 1
ATOM 1650 C C . GLY A 1 223 ? 14.263 -6.145 -8.329 1.00 98.31 223 GLY A C 1
ATOM 1651 O O . GLY A 1 223 ? 13.459 -7.085 -8.394 1.00 98.31 223 GLY A O 1
ATOM 1652 N N . GLN A 1 224 ? 14.455 -5.425 -7.235 1.00 98.56 224 GLN A N 1
ATOM 1653 C CA . GLN A 1 224 ? 13.719 -5.559 -5.994 1.00 98.56 224 GLN A CA 1
ATOM 1654 C C . GLN A 1 224 ? 13.423 -4.183 -5.413 1.00 98.56 224 GLN A C 1
ATOM 1656 O O . GLN A 1 224 ? 14.309 -3.335 -5.384 1.00 98.56 224 GLN A O 1
ATOM 1661 N N . CYS A 1 225 ? 12.207 -4.029 -4.895 1.00 98.56 225 CYS A N 1
ATOM 1662 C CA . CYS A 1 225 ? 11.802 -2.903 -4.066 1.00 98.56 225 CYS A CA 1
ATOM 1663 C C . CYS A 1 225 ? 11.513 -3.406 -2.645 1.00 98.56 225 CYS A C 1
ATOM 1665 O O . CYS A 1 225 ? 10.870 -4.451 -2.478 1.00 98.56 225 CYS A O 1
ATOM 1667 N N . VAL A 1 226 ? 12.007 -2.701 -1.630 1.00 98.31 226 VAL A N 1
ATOM 1668 C CA . VAL A 1 226 ? 11.722 -2.945 -0.211 1.00 98.31 226 VAL A CA 1
ATOM 1669 C C . VAL A 1 226 ? 11.251 -1.647 0.428 1.00 98.31 226 VAL A C 1
ATOM 1671 O O . VAL A 1 226 ? 11.920 -0.625 0.320 1.00 98.31 226 VAL A O 1
ATOM 1674 N N . ILE A 1 227 ? 10.130 -1.710 1.143 1.00 97.00 227 ILE A N 1
ATOM 1675 C CA . ILE A 1 227 ? 9.583 -0.591 1.917 1.00 97.00 227 ILE A CA 1
ATOM 1676 C C . ILE A 1 227 ? 9.521 -1.016 3.381 1.00 97.00 227 ILE A C 1
ATOM 1678 O O . ILE A 1 227 ? 9.092 -2.133 3.683 1.00 97.00 227 ILE A O 1
ATOM 1682 N N . THR A 1 228 ? 9.977 -0.164 4.298 1.00 95.56 228 THR A N 1
ATOM 1683 C CA . THR A 1 228 ? 9.875 -0.388 5.748 1.00 95.56 228 THR A CA 1
ATOM 1684 C C . THR A 1 228 ? 9.531 0.904 6.484 1.00 95.56 228 THR A C 1
ATOM 1686 O O . THR A 1 228 ? 10.158 1.939 6.276 1.00 95.56 228 THR A O 1
ATOM 1689 N N . GLN A 1 229 ? 8.547 0.821 7.374 1.00 90.88 229 GLN A N 1
ATOM 1690 C CA . GLN A 1 229 ? 8.092 1.879 8.266 1.00 90.88 229 GLN A CA 1
ATOM 1691 C C . GLN A 1 229 ? 7.608 1.215 9.570 1.00 90.88 229 GLN A C 1
ATOM 1693 O O . GLN A 1 229 ? 6.829 0.265 9.510 1.00 90.88 229 GLN A O 1
ATOM 1698 N N . THR A 1 230 ? 8.094 1.636 10.745 1.00 86.88 230 THR A N 1
ATOM 1699 C CA . THR A 1 230 ? 7.856 0.917 12.018 1.00 86.88 230 THR A CA 1
ATOM 1700 C C . THR A 1 230 ? 7.245 1.765 13.137 1.00 86.88 230 THR A C 1
ATOM 1702 O O . THR A 1 230 ? 7.514 1.548 14.321 1.00 86.88 230 THR A O 1
ATOM 1705 N N .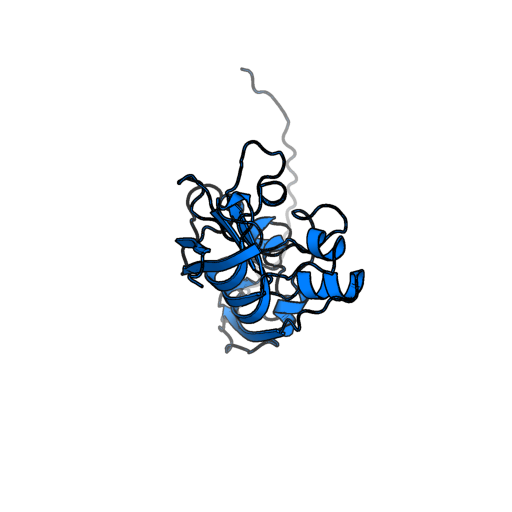 GLY A 1 231 ? 6.343 2.692 12.810 1.00 71.81 231 GLY A N 1
ATOM 1706 C CA . GLY A 1 231 ? 5.605 3.453 13.831 1.00 71.81 231 GLY A CA 1
ATOM 1707 C C . GLY A 1 231 ? 5.974 4.921 13.948 1.00 71.81 231 GLY A C 1
ATOM 1708 O O . GLY A 1 231 ? 5.416 5.619 14.793 1.00 71.81 231 GLY A O 1
ATOM 1709 N N . LEU A 1 232 ? 6.886 5.413 13.112 1.00 60.19 232 LEU A N 1
ATOM 1710 C CA . LEU A 1 232 ? 7.149 6.842 12.986 1.00 60.19 232 LEU A CA 1
ATOM 1711 C C . LEU A 1 232 ? 5.990 7.499 12.228 1.00 60.19 232 LEU A C 1
ATOM 1713 O O . LEU A 1 232 ? 6.000 7.584 11.005 1.00 60.19 232 LEU A O 1
ATOM 1717 N N . LEU A 1 233 ? 4.980 7.962 12.964 1.00 63.50 233 LEU A N 1
ATOM 1718 C CA . LEU A 1 233 ? 4.186 9.098 12.511 1.00 63.50 233 LEU A CA 1
ATOM 1719 C C . LEU A 1 233 ? 5.041 10.338 12.777 1.00 63.50 233 LEU A C 1
ATOM 1721 O O . LEU A 1 233 ? 5.233 10.724 13.931 1.00 63.50 233 LEU A O 1
ATOM 1725 N N . MET A 1 234 ? 5.599 10.948 11.732 1.00 49.06 234 MET A N 1
ATOM 1726 C CA . MET A 1 234 ? 6.171 12.288 11.856 1.00 49.06 234 MET A CA 1
ATOM 1727 C C . MET A 1 234 ? 5.018 13.241 12.186 1.00 49.06 234 MET A C 1
ATOM 1729 O O . MET A 1 234 ? 4.233 13.636 11.335 1.00 49.06 234 MET A O 1
ATOM 1733 N N . THR A 1 235 ? 4.855 13.564 13.469 1.00 42.59 235 THR A N 1
ATOM 1734 C CA . THR A 1 235 ? 3.856 14.536 13.940 1.00 42.59 235 THR A CA 1
ATOM 1735 C C . THR A 1 235 ? 4.383 15.973 13.894 1.00 42.59 235 THR A C 1
ATOM 1737 O O . THR A 1 235 ? 3.795 16.865 14.508 1.00 42.59 235 THR A O 1
ATOM 1740 N N . SER A 1 236 ? 5.517 16.235 13.238 1.00 34.97 236 SER A N 1
ATOM 1741 C CA . SER A 1 236 ? 6.106 17.573 13.201 1.00 34.97 236 SER A CA 1
ATOM 1742 C C . SER A 1 236 ? 5.596 18.377 12.007 1.00 34.97 236 SER A C 1
ATOM 1744 O O . SER A 1 236 ? 6.069 18.207 10.895 1.00 34.97 236 SER A O 1
ATOM 1746 N N . PHE A 1 237 ? 4.709 19.328 12.325 1.00 31.08 237 PHE A N 1
ATOM 1747 C CA . PHE A 1 237 ? 4.139 20.379 11.469 1.00 31.08 237 PHE A CA 1
ATOM 1748 C C . PHE A 1 237 ? 2.983 19.919 10.554 1.00 31.08 237 PHE A C 1
ATOM 1750 O O . PHE A 1 237 ? 3.165 19.197 9.591 1.00 31.08 237 PHE A O 1
ATOM 1757 N N . MET A 1 238 ? 1.763 20.373 10.877 1.00 35.59 238 MET A N 1
ATOM 1758 C CA . MET A 1 238 ? 0.492 20.124 10.159 1.00 35.59 238 MET A CA 1
ATOM 1759 C C . MET A 1 238 ? -0.085 18.692 10.191 1.00 35.59 238 MET A C 1
ATOM 1761 O O . MET A 1 238 ? -1.225 18.513 9.777 1.00 35.59 238 MET A O 1
ATOM 1765 N N . GLY A 1 239 ? 0.603 17.715 10.792 1.00 42.28 239 GLY A N 1
ATOM 1766 C CA . GLY A 1 239 ? 0.068 16.363 11.025 1.00 42.28 239 GLY A CA 1
ATOM 1767 C C . GLY A 1 239 ? 0.319 15.394 9.863 1.00 42.28 239 GLY A C 1
ATOM 1768 O O . GLY A 1 239 ? 1.031 15.725 8.922 1.00 42.28 239 GLY A O 1
ATOM 1769 N N . ALA A 1 240 ? -0.270 14.192 9.933 1.00 43.38 240 ALA A N 1
ATOM 1770 C CA . ALA A 1 240 ? -0.068 13.103 8.961 1.00 43.38 240 ALA A CA 1
ATOM 1771 C C . ALA A 1 240 ? -0.371 13.485 7.493 1.00 43.38 240 ALA A C 1
ATOM 1773 O O . ALA A 1 240 ? 0.090 12.816 6.574 1.00 43.38 240 ALA A O 1
ATOM 1774 N N . THR A 1 241 ? -1.101 14.581 7.275 1.00 44.03 241 THR A N 1
ATOM 1775 C CA . THR A 1 241 ? -1.547 15.066 5.965 1.00 44.03 241 THR A CA 1
ATOM 1776 C C . THR A 1 241 ? -0.475 15.819 5.166 1.00 44.03 241 THR A C 1
ATOM 1778 O O . THR A 1 241 ? -0.709 16.116 4.001 1.00 44.03 241 THR A O 1
ATOM 1781 N N . ALA A 1 242 ? 0.673 16.179 5.759 1.00 45.44 242 ALA A N 1
ATOM 1782 C CA . ALA A 1 242 ? 1.728 16.934 5.063 1.00 45.44 242 ALA A CA 1
ATOM 1783 C C . ALA A 1 242 ? 2.925 16.079 4.598 1.00 45.44 242 ALA A C 1
ATOM 1785 O O . ALA A 1 242 ? 3.644 16.504 3.699 1.00 45.44 242 ALA A O 1
ATOM 1786 N N . ASP A 1 243 ? 3.122 14.887 5.174 1.00 48.25 243 ASP A N 1
ATOM 1787 C CA . ASP A 1 243 ? 4.409 14.168 5.124 1.00 48.25 243 ASP A CA 1
ATOM 1788 C C . ASP A 1 243 ? 4.395 12.854 4.315 1.00 48.25 243 ASP A C 1
ATOM 1790 O O . ASP A 1 243 ? 5.327 12.063 4.421 1.00 48.25 243 ASP A O 1
ATOM 1794 N N . ALA A 1 244 ? 3.366 12.610 3.494 1.00 55.91 244 ALA A N 1
ATOM 1795 C CA . ALA A 1 244 ? 3.312 11.473 2.557 1.00 55.91 244 ALA A CA 1
ATOM 1796 C C . ALA A 1 244 ? 3.593 10.082 3.187 1.00 55.91 244 ALA A C 1
ATOM 1798 O O . ALA A 1 244 ? 4.136 9.204 2.522 1.00 55.91 244 ALA A O 1
ATOM 1799 N N . PHE A 1 245 ? 3.219 9.882 4.462 1.00 67.81 245 PHE A N 1
ATOM 1800 C CA . PHE A 1 245 ? 3.506 8.665 5.243 1.00 67.81 245 PHE A CA 1
ATOM 1801 C C . PHE A 1 245 ? 4.984 8.243 5.143 1.00 67.81 245 PHE A C 1
ATOM 1803 O O . PHE A 1 245 ? 5.315 7.268 4.460 1.00 67.81 245 PHE A O 1
ATOM 1810 N N . PRO A 1 246 ? 5.894 8.951 5.836 1.00 66.50 246 PRO A N 1
ATOM 1811 C CA . PRO A 1 246 ? 7.316 8.734 5.655 1.00 66.50 246 PRO A CA 1
ATOM 1812 C C . PRO A 1 246 ? 7.683 7.320 6.108 1.00 66.50 246 PRO A C 1
ATOM 1814 O O . PRO A 1 246 ? 7.472 6.927 7.259 1.00 66.50 246 PRO A O 1
ATOM 1817 N N . ALA A 1 247 ? 8.233 6.547 5.183 1.00 72.50 247 ALA A N 1
ATOM 1818 C CA . ALA A 1 247 ? 8.933 5.318 5.469 1.00 72.50 247 ALA A CA 1
ATOM 1819 C C . ALA A 1 247 ? 10.322 5.615 6.028 1.00 72.50 247 ALA A C 1
ATOM 1821 O O . ALA A 1 247 ? 10.991 6.586 5.679 1.00 72.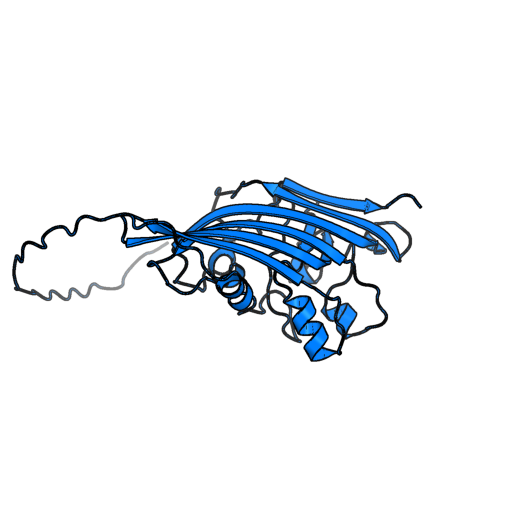50 247 ALA A O 1
ATOM 1822 N N . GLU A 1 248 ? 10.781 4.708 6.882 1.00 79.12 248 GLU A N 1
ATOM 1823 C CA . GLU A 1 248 ? 12.172 4.690 7.328 1.00 79.12 248 GLU A CA 1
ATOM 1824 C C . GLU A 1 248 ? 13.094 4.313 6.172 1.00 79.12 248 GLU A C 1
ATOM 1826 O O . GLU A 1 248 ? 14.248 4.731 6.120 1.00 79.12 248 GLU A O 1
ATOM 1831 N N . THR A 1 249 ? 12.606 3.490 5.241 1.00 89.94 249 THR A N 1
ATOM 1832 C CA . THR A 1 249 ? 13.359 3.092 4.055 1.00 89.94 249 THR A CA 1
ATOM 1833 C C . THR A 1 249 ? 12.423 2.766 2.899 1.00 89.94 249 THR A C 1
ATOM 1835 O O . THR A 1 249 ? 11.489 1.977 3.050 1.00 89.94 249 THR A O 1
ATOM 1838 N N . VAL A 1 250 ? 12.750 3.316 1.731 1.00 94.88 250 VAL A N 1
ATOM 1839 C CA . VAL A 1 250 ? 12.360 2.804 0.416 1.00 94.88 250 VAL A CA 1
ATOM 1840 C C . VAL A 1 250 ? 13.670 2.484 -0.303 1.00 94.88 250 VAL A C 1
ATOM 1842 O O . VAL A 1 250 ? 14.489 3.375 -0.498 1.00 94.88 250 VAL A O 1
ATOM 1845 N N . ASP A 1 251 ? 13.907 1.216 -0.629 1.00 97.12 251 ASP A N 1
ATOM 1846 C CA . ASP A 1 251 ? 15.126 0.745 -1.299 1.00 97.12 251 ASP A CA 1
ATOM 1847 C C . ASP A 1 251 ? 14.758 0.063 -2.613 1.00 97.12 251 ASP A C 1
ATOM 1849 O O . ASP A 1 251 ? 13.938 -0.859 -2.632 1.00 97.12 251 ASP A O 1
ATOM 1853 N N . VAL A 1 252 ? 15.384 0.502 -3.704 1.00 97.75 252 VAL A N 1
ATOM 1854 C CA . VAL A 1 252 ? 15.261 -0.111 -5.027 1.00 97.75 252 VAL A CA 1
ATOM 1855 C C . VAL A 1 252 ? 16.649 -0.535 -5.474 1.00 97.75 252 VAL A C 1
ATOM 1857 O O . VAL A 1 252 ? 17.584 0.263 -5.480 1.00 97.75 252 VAL A O 1
ATOM 1860 N N . ARG A 1 253 ? 16.795 -1.799 -5.872 1.00 97.75 253 ARG A N 1
ATOM 1861 C CA . ARG A 1 253 ? 18.088 -2.346 -6.293 1.00 97.75 253 ARG A CA 1
ATOM 1862 C C . ARG A 1 253 ? 17.968 -3.379 -7.396 1.00 97.75 253 ARG A C 1
ATOM 1864 O O . ARG A 1 253 ? 16.979 -4.110 -7.477 1.00 97.75 253 ARG A O 1
ATOM 1871 N N . ALA A 1 254 ? 19.023 -3.484 -8.198 1.00 97.62 254 ALA A N 1
ATOM 1872 C CA . ALA A 1 254 ? 19.214 -4.617 -9.091 1.00 97.62 254 ALA A CA 1
ATOM 1873 C C . ALA A 1 254 ? 19.414 -5.904 -8.281 1.00 97.62 254 ALA A C 1
ATOM 1875 O O . ALA A 1 254 ? 19.995 -5.896 -7.194 1.00 97.62 254 ALA A O 1
ATOM 1876 N N . LEU A 1 255 ? 18.904 -7.011 -8.810 1.00 95.31 255 LEU A N 1
ATOM 1877 C CA . LEU A 1 255 ? 19.251 -8.341 -8.335 1.00 95.31 255 LEU A CA 1
ATOM 1878 C C . LEU A 1 255 ? 20.330 -8.889 -9.259 1.00 95.31 255 LEU A C 1
ATOM 1880 O O . LEU A 1 255 ? 20.126 -8.930 -10.472 1.00 95.31 255 LEU A O 1
ATOM 1884 N N . ASP A 1 256 ? 21.458 -9.299 -8.682 1.00 82.56 256 ASP A N 1
ATOM 1885 C CA . ASP A 1 256 ? 22.504 -9.982 -9.438 1.00 82.56 256 ASP A CA 1
ATOM 1886 C C . ASP A 1 256 ? 21.907 -11.231 -10.112 1.00 82.56 256 ASP A C 1
ATOM 1888 O O . ASP A 1 256 ? 21.139 -11.978 -9.490 1.00 82.56 256 ASP A O 1
ATOM 1892 N N . GLY A 1 257 ? 22.199 -11.383 -11.407 1.00 56.59 257 GLY A N 1
ATOM 1893 C CA . GLY A 1 257 ? 21.720 -12.480 -12.254 1.00 56.59 257 GLY A CA 1
ATOM 1894 C C . GLY A 1 257 ? 22.442 -13.798 -12.023 1.00 56.59 257 GLY A C 1
ATOM 1895 O O . GLY A 1 257 ? 23.615 -13.773 -11.587 1.00 56.59 257 GLY A O 1
#

Secondary structure (DSSP, 8-state):
-----------------------------PPPEEEPTHHHHTT-----SSS-TTTPPP--EEES-TTSSS-EEEEE-SSSHHHHHHHHHH------EEEEEEEEEE-TTS-EEEEEEEEEEEEEEEEEE--TTSSSHHHHSPEEEE--HHHHHH-TTS---EEEEEEEEEEEESSTTPPPPPHHHHHTS---SSEEEEEEEEEEEEEEEEBPGGGTS-TT-EEEEEEEEES----SSS-TTTTT-B-SEEEEEEPP-

Radius of gyration: 22.24 Å; chains: 1; bounding box: 57×62×60 Å

Foldseek 3Di:
DDDDDDDDDDDDDDDDDDPPVPPPDQLDFDDKDWDPLCLALVQAQPAQPQPDPVRQRDDAKAWAWPVDPQIKIKDWQQSCSLQVVLCVQPVDHQPKDKDWIWIWIQDSVQKIKIKTKMKIWFIFMWMFRFDPVDPRRSRPGDTFFFDGSVVCSVPVVFDTWTKMKIKIWIFIFNHPPDRDHHCCCVQQVVNDDRTPDTQFIWMWMKIWWWGDVVNVDPTGQIKMWIFTAGGDQPCPDPGSNPTSHYTPDIDIDGDDD

Sequence (257 aa):
MSRRTFLQVAGVAAAGGGLGLLVPRPAYAGPAVQRPISDFVDAQGTTSFFHDPPGIPDYIGWSTPLADPPVLFGLVDYAGLANAFLSDLVGTDFGTTTEGNVTEQPLNSGNARVTVELHTKNALSWASELDFSLDNPFKDSPLLFGYQAVEIADDPALVPALGHSHLFLIFDITEPGAPLPDIVAAFILGLETTAVGLTYVAFRARATGALRAAFGVAEGTRGQCVITQTGLLMTSFMGATADAFPAETVDVRALDG

pLDDT: mean 85.11, std 19.61, range [29.45, 98.75]